Protein AF-A0A416MDI3-F1 (afdb_monomer_lite)

Radius of gyration: 22.37 Å; chains: 1; bounding box: 64×46×63 Å

pLDDT: mean 72.45, std 19.27, range [22.17, 97.12]

Foldseek 3Di:
DDDPPPPPPDPDPPPPPLDDPFLFDDPVLLVPDFDFDDPQAAEDPVVDDFQFWDAWWFFAFADQQLQCVLQDVDDPVQCVVQWDADPQRKIKGWDADPVDNQQTWIWIGNGQKIKIAGAQVLLVVLLVVVLCVVVSNQDDPLSLCVLFVDQAAPLAGPVLLQVLVVSSCVSSVHQKDWDDKGKDAFVSLLVQLVVVVVVCVVPNDDPPDDCSRWERFDPPDPDTRTDSGHDSQAIWMWTWIFHDDPNAGADEPHSLATFIWIATSVRHTRITIHGGDIPDDPDTGDNADFDGQSSLVRLVCSSCVVVVQNQKDWHYWHKHWYWADDPDNRITIIGIWIWIWIARNPGSGIGIFIAGGRPRGTPDRPPPD

Sequence (369 aa):
MHDKKVLCTFFLIAPFMIGCRSIYMSAEERNQGAIIAEDSVTLNEASEMDKMLWEEVRVKEYEMDKIASAFLDITKEQIDTLSVTDEHGYCFLEYSSDDNPNEKATVSVTGQYFRVRYPYSECYENAMNKVSDLTNGKWSFGTLYSYYDKDQLEGLSLEEARKICEDAISTAELPFSYVEAIALDCDHLNQNIIQRIKYEEEYGSNEFFSNPYGGPSYVLGETEEITDSWNKEDEAYILFYQQNYNDDFISPLSLVEYLTIVCRTDGKIVSVLASPMLEMPEKEGKVENTISAEEAYSYAKVMLQQNDMSEAIICSVTMNHVARYKSDENIREVFPCWTVEYKEKEGRVSSYLHLDAVTGMEATNVSIY

Secondary structure (DSSP, 8-state):
--------------------------TTGGGS-PPPPPTTSEEE--TT---EEEEEEEEEPPPHHHHHHHHSS--HHHHHHHEEE-TTS-EEEEEEETTEEEEEEEEEE-SS-EEEE-TTHHHHHHHHHHHHHHTTT---HHHHHHH---S--SSS-HHHHHHHHHHHHHHTT--EEEEEEEEE-HHHHHHHHHHHHHHHHHH---TTS--TTPPPEEE-SSSEEE-SS--GGG-EEEEEEEEEETTEEEE-SSGGGSEEEEEETTS-EEEEEE-PEEE--SSPPEE-----HHHHHHHHHHHHHHTT-TT-EEEEEEEEEEEEE-SSTTEEEEEEEEEEEEE-TT-SSEEEEEEETTT-SB-------

Structure (mmCIF, N/CA/C/O backbone):
data_AF-A0A416MDI3-F1
#
_entry.id   AF-A0A416MDI3-F1
#
loop_
_atom_site.group_PDB
_atom_site.id
_atom_site.type_symbol
_atom_site.label_atom_id
_atom_site.label_alt_id
_atom_site.label_comp_id
_atom_site.label_asym_id
_atom_site.label_entity_id
_atom_site.label_seq_id
_atom_site.pdbx_PDB_ins_code
_atom_site.Cartn_x
_atom_site.Cartn_y
_atom_site.Cartn_z
_atom_site.occupancy
_atom_site.B_iso_or_equiv
_atom_site.auth_seq_id
_atom_site.auth_comp_id
_atom_site.auth_asym_id
_atom_site.auth_atom_id
_atom_site.pdbx_PDB_model_num
ATOM 1 N N . MET A 1 1 ? -39.830 -13.030 20.011 1.00 29.69 1 MET A N 1
ATOM 2 C CA . MET A 1 1 ? -39.304 -13.837 18.893 1.00 29.69 1 MET A CA 1
ATOM 3 C C . MET A 1 1 ? -38.827 -12.868 17.836 1.00 29.69 1 MET A C 1
ATOM 5 O O . MET A 1 1 ? -39.644 -12.232 17.184 1.00 29.69 1 MET A O 1
ATOM 9 N N . HIS A 1 2 ? -37.519 -12.633 17.844 1.00 25.64 2 HIS A N 1
ATOM 10 C CA . HIS A 1 2 ? -36.802 -11.768 16.920 1.00 25.64 2 HIS A CA 1
ATOM 11 C C . HIS A 1 2 ? -36.531 -12.532 15.628 1.00 25.64 2 HIS A C 1
ATOM 13 O O . HIS A 1 2 ? -35.960 -13.608 15.696 1.00 25.64 2 HIS A O 1
ATOM 19 N N . ASP A 1 3 ? -36.882 -11.929 14.499 1.00 24.83 3 ASP A N 1
ATOM 20 C CA . ASP A 1 3 ? -36.263 -12.193 13.201 1.00 24.83 3 ASP A CA 1
ATOM 21 C C . ASP A 1 3 ? -35.955 -10.823 12.586 1.00 24.83 3 ASP A C 1
ATOM 23 O O . ASP A 1 3 ? -36.690 -10.302 11.746 1.00 24.83 3 ASP A O 1
ATOM 27 N N . LYS A 1 4 ? -34.890 -10.177 13.075 1.00 26.12 4 LYS A N 1
ATOM 28 C CA . LYS A 1 4 ? -34.240 -9.095 12.333 1.00 26.12 4 LYS A CA 1
ATOM 29 C C . LYS A 1 4 ? -33.195 -9.764 11.452 1.00 26.12 4 LYS A C 1
ATOM 31 O O . LYS A 1 4 ? -32.121 -10.121 11.918 1.00 26.12 4 LYS A O 1
ATOM 36 N N . LYS A 1 5 ? -33.558 -9.968 10.186 1.00 24.11 5 LYS A N 1
ATOM 37 C CA . LYS A 1 5 ? -32.612 -10.257 9.109 1.00 24.11 5 LYS A CA 1
ATOM 38 C C . LYS A 1 5 ? -31.575 -9.135 9.101 1.00 24.11 5 LYS A C 1
ATOM 40 O O . LYS A 1 5 ? -31.895 -8.017 8.706 1.00 24.11 5 LYS A O 1
ATOM 45 N N . VAL A 1 6 ? -30.377 -9.432 9.593 1.00 25.81 6 VAL A N 1
ATOM 46 C CA . VAL A 1 6 ? -29.185 -8.615 9.379 1.00 25.81 6 VAL A CA 1
ATOM 47 C C . VAL A 1 6 ? -28.916 -8.682 7.882 1.00 25.81 6 VAL A C 1
ATOM 49 O O . VAL A 1 6 ? -28.488 -9.703 7.351 1.00 25.81 6 VAL A O 1
ATOM 52 N N . LEU A 1 7 ? -29.308 -7.625 7.182 1.00 22.78 7 LEU A N 1
ATOM 53 C CA . LEU A 1 7 ? -28.929 -7.405 5.800 1.00 22.78 7 LEU A CA 1
ATOM 54 C C . LEU A 1 7 ? -27.463 -6.955 5.853 1.00 22.78 7 LEU A C 1
ATOM 56 O O . LEU A 1 7 ? -27.182 -5.770 5.995 1.00 22.78 7 LEU A O 1
ATOM 60 N N . CYS A 1 8 ? -26.531 -7.909 5.849 1.00 24.80 8 CYS A N 1
ATOM 61 C CA . CYS A 1 8 ? -25.129 -7.628 5.560 1.00 24.80 8 CYS A CA 1
ATOM 62 C C . CYS A 1 8 ? -25.083 -7.079 4.133 1.00 24.80 8 CYS A C 1
ATOM 64 O O . CYS A 1 8 ? -25.221 -7.828 3.167 1.00 24.80 8 CYS A O 1
ATOM 66 N N . THR A 1 9 ? -24.979 -5.761 3.992 1.00 25.39 9 THR A N 1
ATOM 67 C CA . THR A 1 9 ? -24.714 -5.118 2.707 1.00 25.39 9 THR A CA 1
ATOM 68 C C . THR A 1 9 ? -23.279 -5.463 2.320 1.00 25.39 9 THR A C 1
ATOM 70 O O . THR A 1 9 ? -22.329 -4.792 2.711 1.00 25.39 9 THR A O 1
ATOM 73 N N . PHE A 1 10 ? -23.127 -6.578 1.607 1.00 28.66 10 PHE A N 1
ATOM 74 C CA . PHE A 1 10 ? -21.883 -7.012 0.989 1.00 28.66 10 PHE A CA 1
ATOM 75 C C . PHE A 1 10 ? -21.510 -6.022 -0.116 1.00 28.66 10 PHE A C 1
ATOM 77 O O . PHE A 1 10 ? -22.060 -6.070 -1.217 1.00 28.66 10 PHE A O 1
ATOM 84 N N . PHE A 1 11 ? -20.569 -5.124 0.162 1.00 26.56 11 PHE A N 1
ATOM 85 C CA . PHE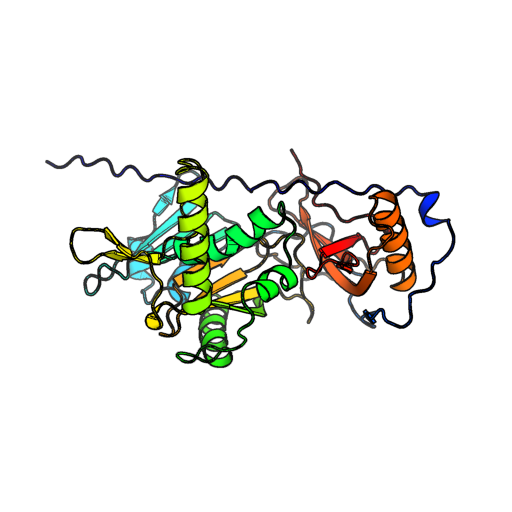 A 1 11 ? -19.844 -4.440 -0.902 1.00 26.56 11 PHE A CA 1
ATOM 86 C C . PHE A 1 11 ? -18.823 -5.419 -1.480 1.00 26.56 11 PHE A C 1
ATOM 88 O O . PHE A 1 11 ? -17.709 -5.560 -0.981 1.00 26.56 11 PHE A O 1
ATOM 95 N N . LEU A 1 12 ? -19.247 -6.119 -2.534 1.00 24.95 12 LEU A N 1
ATOM 96 C CA . LEU A 1 12 ? -18.353 -6.682 -3.539 1.00 24.95 12 LEU A CA 1
ATOM 97 C C . LEU A 1 12 ? -17.440 -5.552 -4.021 1.00 24.95 12 LEU A C 1
ATOM 99 O O . LEU A 1 12 ? -17.905 -4.607 -4.661 1.00 24.95 12 LEU A O 1
ATOM 103 N N . ILE A 1 13 ? -16.152 -5.636 -3.704 1.00 31.16 13 ILE A N 1
ATOM 104 C CA . ILE A 1 13 ? -15.150 -4.806 -4.362 1.00 31.16 13 ILE A CA 1
ATOM 105 C C . ILE A 1 13 ? -15.047 -5.352 -5.784 1.00 31.16 13 ILE A C 1
ATOM 107 O O . ILE A 1 13 ? -14.411 -6.372 -6.030 1.00 31.16 13 ILE A O 1
ATOM 111 N N . ALA A 1 14 ? -15.715 -4.689 -6.725 1.00 22.17 14 ALA A N 1
ATOM 112 C CA . ALA A 1 14 ? -15.245 -4.721 -8.095 1.00 22.17 14 ALA A CA 1
ATOM 113 C C . ALA A 1 14 ? -13.848 -4.080 -8.074 1.00 22.17 14 ALA A C 1
ATOM 115 O O . ALA A 1 14 ? -13.736 -2.949 -7.587 1.00 22.17 14 ALA A O 1
ATOM 116 N N . PRO A 1 15 ? -12.781 -4.750 -8.545 1.00 27.56 15 PRO A N 1
ATOM 117 C CA . PRO A 1 15 ? -11.538 -4.049 -8.810 1.00 27.56 15 PRO A CA 1
ATOM 118 C C . PRO A 1 15 ? -11.883 -2.934 -9.797 1.00 27.56 15 PRO A C 1
ATOM 120 O O . PRO A 1 15 ? -12.339 -3.194 -10.913 1.00 27.56 15 PRO A O 1
ATOM 123 N N . PHE A 1 16 ? -11.773 -1.682 -9.351 1.00 26.58 16 PHE A N 1
ATOM 124 C CA . PHE A 1 16 ? -11.947 -0.529 -10.219 1.00 26.58 16 PHE A CA 1
ATOM 125 C C . PHE A 1 16 ? -10.881 -0.637 -11.307 1.00 26.58 16 PHE A C 1
ATOM 127 O O . PHE A 1 16 ? -9.698 -0.399 -11.074 1.00 26.58 16 PHE A O 1
ATOM 134 N N . MET A 1 17 ? -11.309 -1.067 -12.493 1.00 24.80 17 MET A N 1
ATOM 135 C CA . MET A 1 17 ? -10.482 -1.101 -13.687 1.00 24.80 17 MET A CA 1
ATOM 136 C C . MET A 1 17 ? -10.180 0.340 -14.087 1.00 24.80 17 MET A C 1
ATOM 138 O O . MET A 1 17 ? -10.934 0.970 -14.829 1.00 24.80 17 MET A O 1
ATOM 142 N N . ILE A 1 18 ? -9.079 0.875 -13.569 1.00 29.38 18 ILE A N 1
ATOM 143 C CA . ILE A 1 18 ? -8.460 2.075 -14.114 1.00 29.38 18 ILE A CA 1
ATOM 144 C C . ILE A 1 18 ? -7.958 1.678 -15.500 1.00 29.38 18 ILE A C 1
ATOM 146 O O . ILE A 1 18 ? -7.117 0.792 -15.644 1.00 29.38 18 ILE A O 1
ATOM 150 N N . GLY A 1 19 ? -8.538 2.280 -16.536 1.00 22.75 19 GLY A N 1
ATOM 151 C CA . GLY A 1 19 ? -8.150 2.025 -17.915 1.00 22.75 19 GLY A CA 1
ATOM 152 C C . GLY A 1 19 ? -6.719 2.488 -18.169 1.00 22.75 19 GLY A C 1
ATOM 153 O O . GLY A 1 19 ? -6.502 3.630 -18.567 1.00 22.75 19 GLY A O 1
ATOM 154 N N . CYS A 1 20 ? -5.746 1.596 -17.995 1.00 31.47 20 CYS A N 1
ATOM 155 C CA . CYS A 1 20 ? -4.431 1.748 -18.598 1.00 31.47 20 CYS A CA 1
ATOM 156 C C . CYS A 1 20 ? -4.628 1.695 -20.119 1.00 31.47 20 CYS A C 1
ATOM 158 O O . CYS A 1 20 ? -4.987 0.655 -20.675 1.00 31.47 20 CYS A O 1
ATOM 160 N N . ARG A 1 21 ? -4.425 2.815 -20.822 1.00 33.12 21 ARG A N 1
ATOM 161 C CA . ARG A 1 21 ? -4.140 2.733 -22.258 1.00 33.12 21 ARG A CA 1
ATOM 162 C C . ARG A 1 21 ? -2.822 1.979 -22.378 1.00 33.12 21 ARG A C 1
ATOM 164 O O . ARG A 1 21 ? -1.797 2.545 -22.038 1.00 33.12 21 ARG A O 1
ATOM 171 N N . SER A 1 22 ? -2.861 0.730 -22.835 1.00 38.06 22 SER A N 1
ATOM 172 C CA . SER A 1 22 ? -1.646 -0.007 -23.177 1.00 38.06 22 SER A CA 1
ATOM 173 C C . SER A 1 22 ? -0.910 0.740 -24.291 1.00 38.06 22 SER A C 1
ATOM 175 O O . SER A 1 22 ? -1.460 0.937 -25.382 1.00 38.06 22 SER A O 1
ATOM 177 N N . ILE A 1 23 ? 0.315 1.154 -24.020 1.00 49.53 23 ILE A N 1
ATOM 178 C CA . ILE A 1 23 ? 1.231 1.815 -24.930 1.00 49.53 23 ILE A CA 1
ATOM 179 C C . ILE A 1 23 ? 2.060 0.734 -25.624 1.00 49.53 23 ILE A C 1
ATOM 181 O O . ILE A 1 23 ? 3.038 0.200 -25.105 1.00 49.53 23 ILE A O 1
ATOM 185 N N . TYR A 1 24 ? 1.644 0.376 -26.837 1.00 44.31 24 TYR A N 1
ATOM 186 C CA . TYR A 1 24 ? 2.354 -0.615 -27.636 1.00 44.31 24 TYR A CA 1
ATOM 187 C C . TYR A 1 24 ? 3.514 0.025 -28.408 1.00 44.31 24 TYR A C 1
ATOM 189 O O . TYR A 1 24 ? 3.297 0.947 -29.190 1.00 44.31 24 TYR A O 1
ATOM 197 N N . MET A 1 25 ? 4.719 -0.530 -28.253 1.00 51.72 25 MET A N 1
ATOM 198 C CA . MET A 1 25 ? 5.905 -0.178 -29.039 1.00 51.72 25 MET A CA 1
ATOM 199 C C . MET A 1 25 ? 6.358 -1.377 -29.885 1.00 51.72 25 MET A C 1
ATOM 201 O O . MET A 1 25 ? 6.477 -2.503 -29.394 1.00 51.72 25 MET A O 1
ATOM 205 N N . SER A 1 26 ? 6.622 -1.144 -31.169 1.00 55.94 26 SER A N 1
ATOM 206 C CA . SER A 1 26 ? 7.049 -2.162 -32.133 1.00 55.94 26 SER A CA 1
ATOM 207 C C . SER A 1 26 ? 8.568 -2.401 -32.125 1.00 55.94 26 SER A C 1
ATOM 209 O O . SER A 1 26 ? 9.367 -1.612 -31.619 1.00 55.94 26 SER A O 1
ATOM 211 N N . ALA A 1 27 ? 9.004 -3.506 -32.740 1.00 58.94 27 ALA A N 1
ATOM 212 C CA . ALA A 1 27 ? 10.425 -3.843 -32.848 1.00 58.94 27 ALA A CA 1
ATOM 213 C C . ALA A 1 27 ? 11.237 -2.875 -33.732 1.00 58.94 27 ALA A C 1
ATOM 215 O O . ALA A 1 27 ? 12.435 -2.726 -33.509 1.00 58.94 27 ALA A O 1
ATOM 216 N N . GLU A 1 28 ? 10.613 -2.224 -34.718 1.00 55.69 28 GLU A N 1
ATOM 217 C CA . GLU A 1 28 ? 11.277 -1.215 -35.559 1.00 55.69 28 GLU A CA 1
ATOM 218 C C . GLU A 1 28 ? 11.524 0.092 -34.793 1.00 55.69 28 GLU A C 1
ATOM 220 O O . GLU A 1 28 ? 12.541 0.748 -35.006 1.00 55.69 28 GLU A O 1
ATOM 225 N N . GLU A 1 29 ? 10.646 0.438 -33.853 1.00 55.84 29 GLU A N 1
ATOM 226 C CA . GLU A 1 29 ? 10.739 1.669 -33.058 1.00 55.84 29 GLU A CA 1
ATOM 227 C C . GLU A 1 29 ? 11.854 1.604 -32.011 1.00 55.84 29 GLU A C 1
ATOM 229 O O . GLU A 1 29 ? 12.587 2.575 -31.836 1.00 55.84 29 GLU A O 1
ATOM 234 N N . ARG A 1 30 ? 12.097 0.424 -31.427 1.00 55.59 30 ARG A N 1
ATOM 235 C CA . ARG A 1 30 ? 13.266 0.180 -30.557 1.00 55.59 30 ARG A CA 1
ATOM 236 C C . ARG A 1 30 ? 14.611 0.398 -31.253 1.00 55.59 30 ARG A C 1
ATOM 238 O O . ARG A 1 30 ? 15.614 0.633 -30.588 1.00 55.59 30 ARG A O 1
ATOM 245 N N . ASN A 1 31 ? 14.640 0.332 -32.584 1.00 57.34 31 ASN A N 1
ATOM 246 C CA . ASN A 1 31 ? 15.854 0.473 -33.386 1.00 57.34 31 ASN A CA 1
ATOM 247 C C . ASN A 1 31 ? 16.104 1.912 -33.878 1.00 57.34 31 ASN A C 1
ATOM 249 O O . ASN A 1 31 ? 17.022 2.120 -34.672 1.00 57.34 31 ASN A O 1
ATOM 253 N N . GLN A 1 32 ? 15.334 2.914 -33.424 1.00 55.16 32 GLN A N 1
ATOM 254 C CA . GLN A 1 32 ? 15.464 4.311 -33.881 1.00 55.16 32 GLN A CA 1
ATOM 255 C C . GLN A 1 32 ? 16.729 5.049 -33.380 1.00 55.16 32 GLN A C 1
ATOM 257 O O . GLN A 1 32 ? 16.930 6.217 -33.709 1.00 55.16 32 GLN A O 1
ATOM 262 N N . GLY A 1 33 ? 17.639 4.351 -32.694 1.00 50.34 33 GLY A N 1
ATOM 263 C CA . GLY A 1 33 ? 18.886 4.899 -32.157 1.00 50.34 33 GLY A CA 1
ATOM 264 C C . GLY A 1 33 ? 18.715 5.426 -30.731 1.00 50.34 33 GLY A C 1
ATOM 265 O O . GLY A 1 33 ? 17.636 5.868 -30.351 1.00 50.34 33 GLY A O 1
ATOM 266 N N . ALA A 1 34 ? 19.779 5.342 -29.928 1.00 61.28 34 ALA A N 1
ATOM 267 C CA . ALA A 1 34 ? 19.738 5.726 -28.519 1.00 61.28 34 ALA A CA 1
ATOM 268 C C . ALA A 1 34 ? 19.484 7.234 -28.358 1.00 61.28 34 ALA A C 1
ATOM 270 O O . ALA A 1 34 ? 20.206 8.059 -28.929 1.00 61.28 34 ALA A O 1
ATOM 271 N N . ILE A 1 35 ? 18.476 7.585 -27.560 1.00 69.62 35 ILE A N 1
ATOM 272 C CA . ILE A 1 35 ? 18.242 8.954 -27.110 1.00 69.62 35 ILE A CA 1
ATOM 273 C C . ILE A 1 35 ? 19.092 9.143 -25.857 1.00 69.62 35 ILE A C 1
ATOM 275 O O . ILE A 1 35 ? 18.937 8.429 -24.870 1.00 69.62 35 ILE A O 1
ATOM 279 N N . ILE A 1 36 ? 20.015 10.100 -25.903 1.00 72.81 36 ILE A N 1
ATOM 280 C CA . ILE A 1 36 ? 20.879 10.399 -24.761 1.00 72.81 36 ILE A CA 1
ATOM 281 C C . ILE A 1 36 ? 20.016 11.009 -23.653 1.00 72.81 36 ILE A C 1
ATOM 283 O O . ILE A 1 36 ? 19.272 11.958 -23.912 1.00 72.81 36 ILE A O 1
ATOM 287 N N . ALA A 1 37 ? 20.120 10.461 -22.442 1.00 67.00 37 ALA A N 1
ATOM 288 C CA . ALA A 1 37 ? 19.438 11.001 -21.276 1.00 67.00 37 ALA A CA 1
ATOM 289 C C . ALA A 1 37 ? 19.865 12.452 -21.015 1.00 67.00 37 ALA A C 1
ATOM 291 O O . ALA A 1 37 ? 21.038 12.804 -21.136 1.00 67.00 37 ALA A O 1
ATOM 292 N N . GLU A 1 38 ? 18.899 13.303 -20.674 1.00 77.44 38 GLU A N 1
ATOM 293 C CA . GLU A 1 38 ? 19.181 14.679 -20.268 1.00 77.44 38 GLU A CA 1
ATOM 294 C C . GLU A 1 38 ? 19.952 14.681 -18.936 1.00 77.44 38 GLU A C 1
ATOM 296 O O . GLU A 1 38 ? 19.620 13.913 -18.038 1.00 77.44 38 GLU A O 1
ATOM 301 N N . ASP A 1 39 ? 20.921 15.590 -18.761 1.00 67.62 39 ASP A N 1
ATOM 302 C CA . ASP A 1 39 ? 21.773 15.677 -17.552 1.00 67.62 39 ASP A CA 1
ATOM 303 C C . ASP A 1 39 ? 20.988 15.835 -16.229 1.00 67.62 39 ASP A C 1
ATOM 305 O O . ASP A 1 39 ? 21.538 15.661 -15.144 1.00 67.62 39 ASP A O 1
ATOM 309 N N . SER A 1 40 ? 19.710 16.217 -16.311 1.00 73.31 40 SER A N 1
ATOM 310 C CA . SER A 1 40 ? 18.810 16.388 -15.164 1.00 73.31 40 SER A CA 1
ATOM 311 C C . SER A 1 40 ? 18.092 15.107 -14.723 1.00 73.31 40 SER A C 1
ATOM 313 O O . SER A 1 40 ? 17.390 15.128 -13.713 1.00 73.31 40 SER A O 1
ATOM 315 N N . VAL A 1 41 ? 18.254 14.011 -15.467 1.00 70.88 41 VAL A N 1
ATOM 316 C CA . VAL A 1 41 ? 17.589 12.730 -15.219 1.00 70.88 41 VAL A CA 1
ATOM 317 C C . VAL A 1 41 ? 18.457 11.872 -14.314 1.00 70.88 41 VAL A C 1
ATOM 319 O O . VAL A 1 41 ? 19.631 11.634 -14.597 1.00 70.88 41 VAL A O 1
ATOM 322 N N . THR A 1 42 ? 17.860 11.337 -13.254 1.00 79.81 42 THR A N 1
ATOM 323 C CA . THR A 1 42 ? 18.536 10.354 -12.408 1.00 79.81 42 THR A CA 1
ATOM 324 C C . THR A 1 42 ? 18.409 8.965 -13.034 1.00 79.81 42 THR A C 1
ATOM 326 O O . THR A 1 42 ? 17.311 8.406 -13.091 1.00 79.81 42 THR A O 1
ATOM 329 N N . LEU A 1 43 ? 19.529 8.403 -13.494 1.00 76.19 43 LEU A N 1
ATOM 330 C CA . LEU A 1 43 ? 19.622 7.010 -13.938 1.00 76.19 43 LEU A CA 1
ATOM 331 C C . LEU A 1 43 ? 20.149 6.158 -12.783 1.00 76.19 43 LEU A C 1
ATOM 333 O O . LEU A 1 43 ? 21.342 6.173 -12.478 1.00 76.19 43 LEU A O 1
ATOM 337 N N . ASN A 1 44 ? 19.247 5.436 -12.126 1.00 72.06 44 ASN A N 1
ATOM 338 C CA . ASN A 1 44 ? 19.590 4.532 -11.038 1.00 72.06 44 ASN A CA 1
ATOM 339 C C . ASN A 1 44 ? 19.728 3.120 -11.595 1.00 72.06 44 ASN A C 1
ATOM 341 O O . ASN A 1 44 ? 18.827 2.285 -11.482 1.00 72.06 44 ASN A O 1
ATOM 345 N N . GLU A 1 45 ? 20.887 2.855 -12.194 1.00 62.56 45 GLU A N 1
ATOM 346 C CA . GLU A 1 45 ? 21.336 1.484 -12.394 1.00 62.56 45 GLU A CA 1
ATOM 347 C C . GLU A 1 45 ? 21.724 0.937 -11.025 1.00 62.56 45 GLU A C 1
ATOM 349 O O . GLU A 1 45 ? 22.819 1.188 -10.521 1.00 62.56 45 GLU A O 1
ATOM 354 N N . ALA A 1 46 ? 20.798 0.240 -10.370 1.00 56.06 46 ALA A N 1
ATOM 355 C CA . ALA A 1 46 ? 21.140 -0.479 -9.161 1.00 56.06 46 ALA A CA 1
ATOM 356 C C . ALA A 1 46 ? 22.166 -1.547 -9.553 1.00 56.06 46 ALA A C 1
ATOM 358 O O . ALA A 1 46 ? 21.847 -2.521 -10.234 1.00 56.06 46 ALA A O 1
ATOM 359 N N . SER A 1 47 ? 23.425 -1.310 -9.182 1.00 47.50 47 SER A N 1
ATOM 360 C CA . SER A 1 47 ? 24.589 -2.034 -9.696 1.00 47.50 47 SER A CA 1
ATOM 361 C C . SER A 1 47 ? 24.565 -3.538 -9.409 1.00 47.50 47 SER A C 1
ATOM 363 O O . SER A 1 47 ? 25.373 -4.263 -9.984 1.00 47.50 47 SER A O 1
ATOM 365 N N . GLU A 1 48 ? 23.649 -3.997 -8.550 1.00 44.66 48 GLU A N 1
ATOM 366 C CA . GLU A 1 48 ? 23.458 -5.392 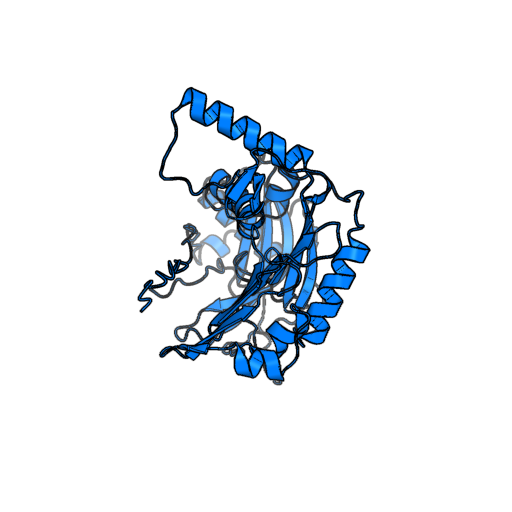-8.144 1.00 44.66 48 GLU A CA 1
ATOM 367 C C . GLU A 1 48 ? 21.988 -5.738 -7.831 1.00 44.66 48 GLU A C 1
ATOM 369 O O . GLU A 1 48 ? 21.731 -6.612 -7.013 1.00 44.66 48 GLU A O 1
ATOM 374 N N . MET A 1 49 ? 20.997 -5.081 -8.446 1.00 54.62 49 MET A N 1
ATOM 375 C CA . MET A 1 49 ? 19.643 -5.647 -8.385 1.00 54.62 49 MET A CA 1
ATOM 376 C C . MET A 1 49 ? 19.579 -6.897 -9.259 1.00 54.62 49 MET A C 1
ATOM 378 O O . MET A 1 49 ? 19.970 -6.872 -10.432 1.00 54.62 49 MET A O 1
ATOM 382 N N . ASP A 1 50 ? 19.121 -7.995 -8.660 1.00 59.09 50 ASP A N 1
ATOM 383 C CA . ASP A 1 50 ? 19.018 -9.301 -9.292 1.00 59.09 50 ASP A CA 1
ATOM 384 C C . ASP A 1 50 ? 18.246 -9.174 -10.614 1.00 59.09 50 ASP A C 1
ATOM 386 O O . ASP A 1 50 ? 17.078 -8.811 -10.646 1.00 59.09 50 ASP A O 1
ATOM 390 N N . LYS A 1 51 ? 18.886 -9.478 -11.752 1.00 72.19 51 LYS A N 1
ATOM 391 C CA . LYS A 1 51 ? 18.232 -9.543 -13.079 1.00 72.19 51 LYS A CA 1
ATOM 392 C C . LYS A 1 51 ? 17.341 -10.785 -13.198 1.00 72.19 51 LYS A C 1
ATOM 394 O O . LYS A 1 51 ? 17.318 -11.455 -14.231 1.00 72.19 51 LYS A O 1
ATOM 399 N N . MET A 1 52 ? 16.725 -11.176 -12.095 1.00 80.06 52 MET A N 1
ATOM 400 C CA . MET A 1 52 ? 16.122 -12.475 -11.910 1.00 80.06 52 MET A CA 1
ATOM 401 C C . MET A 1 52 ? 14.665 -12.446 -12.340 1.00 80.06 52 MET A C 1
ATOM 403 O O . MET A 1 52 ? 13.867 -11.620 -11.910 1.00 80.06 52 MET A O 1
ATOM 407 N N . LEU A 1 53 ? 14.323 -13.404 -13.190 1.00 81.94 53 LEU A N 1
ATOM 408 C CA . LEU A 1 53 ? 12.968 -13.706 -13.602 1.00 81.94 53 LEU A CA 1
ATOM 409 C C . LEU A 1 53 ? 12.473 -14.947 -12.852 1.00 81.94 53 LEU A C 1
ATOM 411 O O . LEU A 1 53 ? 13.076 -16.023 -12.936 1.00 81.94 53 LEU A O 1
ATOM 415 N N . TRP A 1 54 ? 11.331 -14.810 -12.186 1.00 82.50 54 TRP A N 1
ATOM 416 C CA . TRP A 1 54 ? 10.554 -15.904 -11.621 1.00 82.50 54 TRP A CA 1
ATOM 417 C C . TRP A 1 54 ? 9.233 -16.027 -12.359 1.00 82.50 54 TRP A C 1
ATOM 419 O O . TRP A 1 54 ? 8.278 -15.294 -12.114 1.00 82.50 54 TRP A O 1
ATOM 429 N N . GLU A 1 55 ? 9.168 -17.008 -13.250 1.00 76.56 55 GLU A N 1
ATOM 430 C CA . GLU A 1 55 ? 7.970 -17.246 -14.048 1.00 76.56 55 GLU A CA 1
ATOM 431 C C . GLU A 1 55 ? 6.772 -17.701 -13.198 1.00 76.56 55 GLU A C 1
ATOM 433 O O . GLU A 1 55 ? 5.634 -17.437 -13.580 1.00 76.56 55 GLU A O 1
ATOM 438 N N . GLU A 1 56 ? 6.998 -18.376 -12.068 1.00 84.62 56 GLU A N 1
ATOM 439 C CA . GLU A 1 56 ? 5.933 -18.908 -11.212 1.00 84.62 56 GLU A CA 1
ATOM 440 C C . GLU A 1 56 ? 6.249 -18.686 -9.728 1.00 84.62 56 GLU A C 1
ATOM 442 O O . GLU A 1 56 ? 7.041 -19.408 -9.121 1.00 84.62 56 GLU A O 1
ATOM 447 N N . VAL A 1 57 ? 5.588 -17.693 -9.143 1.00 85.31 57 VAL A N 1
ATOM 448 C CA . VAL A 1 57 ? 5.589 -17.375 -7.713 1.00 85.31 57 VAL A CA 1
ATOM 449 C C . VAL A 1 57 ? 4.172 -17.562 -7.193 1.00 85.31 57 VAL A C 1
ATOM 451 O O . VAL A 1 57 ? 3.219 -17.076 -7.801 1.00 85.31 57 VAL A O 1
ATOM 454 N N . ARG A 1 58 ? 4.003 -18.294 -6.092 1.00 86.81 58 ARG A N 1
ATOM 455 C CA . ARG A 1 58 ? 2.671 -18.525 -5.517 1.00 86.81 58 ARG A CA 1
ATOM 456 C C . ARG A 1 58 ? 2.253 -17.342 -4.664 1.00 86.81 58 ARG A C 1
ATOM 458 O O . ARG A 1 58 ? 3.085 -16.712 -4.022 1.00 86.81 58 ARG A O 1
ATOM 465 N N . VAL A 1 59 ? 0.960 -17.067 -4.623 1.00 84.88 59 VAL A N 1
ATOM 466 C CA . VAL A 1 59 ? 0.395 -16.184 -3.610 1.00 84.88 59 VAL A CA 1
ATOM 467 C C . VAL A 1 59 ? 0.218 -16.974 -2.316 1.00 84.88 59 VAL A C 1
ATOM 469 O O . VAL A 1 59 ? -0.314 -18.084 -2.321 1.00 84.88 59 VAL A O 1
ATOM 472 N N . LYS A 1 60 ? 0.678 -16.398 -1.210 1.00 86.88 60 LYS A N 1
ATOM 473 C CA . LYS A 1 60 ? 0.520 -16.916 0.141 1.00 86.88 60 LYS A CA 1
ATOM 474 C C . LYS A 1 60 ? -0.792 -16.407 0.730 1.00 86.88 60 LYS A C 1
ATOM 476 O O . LYS A 1 60 ? -1.064 -15.208 0.726 1.00 86.88 60 LYS A O 1
ATOM 481 N N . GLU A 1 61 ? -1.586 -17.328 1.259 1.00 88.38 61 GLU A N 1
ATOM 482 C CA . GLU A 1 61 ? -2.832 -16.995 1.944 1.00 88.38 61 GLU A CA 1
ATOM 483 C C . GLU A 1 61 ? -2.569 -16.384 3.324 1.00 88.38 61 GLU A C 1
ATOM 485 O O . GLU A 1 61 ? -1.606 -16.729 4.017 1.00 88.38 61 GLU A O 1
ATOM 490 N N . TYR A 1 62 ? -3.452 -15.476 3.727 1.00 90.69 62 TYR A N 1
ATOM 491 C CA . TYR A 1 62 ? -3.435 -14.878 5.052 1.00 90.69 62 TYR A CA 1
ATOM 492 C C . TYR A 1 62 ? -4.139 -15.759 6.083 1.00 90.69 62 TYR A C 1
ATOM 494 O O . TYR A 1 62 ? -5.155 -16.395 5.811 1.00 90.69 62 TYR A O 1
ATOM 502 N N . GLU A 1 63 ? -3.624 -15.744 7.309 1.00 90.88 63 GLU A N 1
ATOM 503 C CA . GLU A 1 63 ? -4.177 -16.504 8.427 1.00 90.88 63 GLU A CA 1
ATOM 504 C C . GLU A 1 63 ? -4.954 -15.565 9.358 1.00 90.88 63 GLU A C 1
ATOM 506 O O . GLU A 1 63 ? -4.366 -14.659 9.952 1.00 90.88 63 GLU A O 1
ATOM 511 N N . MET A 1 64 ? -6.264 -15.797 9.524 1.00 92.62 64 MET A N 1
ATOM 512 C CA . MET A 1 64 ? -7.136 -14.975 10.385 1.00 92.62 64 MET A CA 1
ATOM 513 C C . MET A 1 64 ? -6.549 -14.768 11.785 1.00 92.62 64 MET A C 1
ATOM 515 O O . MET A 1 64 ? -6.575 -13.655 12.296 1.00 92.62 64 MET A O 1
ATOM 519 N N . ASP A 1 65 ? -5.958 -15.804 12.377 1.00 92.06 65 ASP A N 1
ATOM 520 C CA . ASP A 1 65 ? -5.387 -15.735 13.723 1.00 92.06 65 ASP A CA 1
ATOM 521 C C . ASP A 1 65 ? -4.236 -14.745 13.840 1.00 92.06 65 ASP A C 1
ATOM 523 O O . ASP A 1 65 ? -4.176 -13.983 14.806 1.00 92.06 65 ASP A O 1
ATOM 527 N N . LYS A 1 66 ? -3.331 -14.752 12.857 1.00 92.56 66 LYS A N 1
ATOM 528 C CA . LYS A 1 66 ? -2.169 -13.861 12.830 1.00 92.56 66 LYS A CA 1
ATOM 529 C C . LYS A 1 66 ? -2.611 -12.423 12.616 1.00 92.56 66 LYS A C 1
ATOM 531 O O . LYS A 1 66 ? -2.153 -11.535 13.325 1.00 92.56 66 LYS A O 1
ATOM 536 N N . ILE A 1 67 ? -3.544 -12.208 11.687 1.00 94.12 67 ILE A N 1
ATOM 537 C CA . ILE A 1 67 ? -4.070 -10.874 11.387 1.00 94.12 67 ILE A CA 1
ATOM 538 C C . ILE A 1 67 ? -4.847 -10.320 12.585 1.00 94.12 67 ILE A C 1
ATOM 540 O O . ILE A 1 67 ? -4.544 -9.234 13.075 1.00 94.12 67 ILE A O 1
ATOM 544 N N . ALA A 1 68 ? -5.828 -11.064 13.093 1.00 91.69 68 ALA A N 1
ATOM 545 C CA . ALA A 1 68 ? -6.679 -10.599 14.176 1.00 91.69 68 ALA A CA 1
ATOM 546 C C . ALA A 1 68 ? -5.881 -10.350 15.464 1.00 91.69 68 ALA A C 1
ATOM 548 O O . ALA A 1 68 ? -6.054 -9.298 16.064 1.00 91.69 68 ALA A O 1
ATOM 549 N N . SER A 1 69 ? -4.962 -11.245 15.850 1.00 90.88 69 SER A N 1
ATOM 550 C CA . SER A 1 69 ? -4.164 -11.068 17.079 1.00 90.88 69 SER A CA 1
ATOM 551 C C . SER A 1 69 ? -3.163 -9.910 16.997 1.00 90.88 69 SER A C 1
ATOM 553 O O . SER A 1 69 ? -2.729 -9.409 18.028 1.00 90.88 69 SER A O 1
ATOM 555 N N . ALA A 1 70 ? -2.750 -9.512 15.790 1.00 92.62 70 ALA A N 1
ATOM 556 C CA . ALA A 1 70 ? -1.796 -8.422 15.601 1.00 92.62 70 ALA A CA 1
ATOM 557 C C . ALA A 1 70 ? -2.458 -7.040 15.580 1.00 92.62 70 ALA A C 1
ATOM 559 O O . ALA A 1 70 ? -1.870 -6.069 16.049 1.00 92.62 70 ALA A O 1
ATOM 560 N N . PHE A 1 71 ? -3.665 -6.945 15.018 1.00 90.50 71 PHE A N 1
ATOM 561 C CA . PHE A 1 71 ? -4.359 -5.667 14.818 1.00 90.50 71 PHE A CA 1
ATOM 562 C C . PHE A 1 71 ? -5.505 -5.422 15.803 1.00 90.50 71 PHE A C 1
ATOM 564 O O . PHE A 1 71 ? -6.009 -4.299 15.884 1.00 90.50 71 PHE A O 1
ATOM 571 N N . LEU A 1 72 ? -5.920 -6.451 16.545 1.00 87.81 72 LEU A N 1
ATOM 572 C CA . LEU A 1 72 ? -6.917 -6.371 17.605 1.00 87.81 72 LEU A CA 1
ATOM 573 C C . LEU A 1 72 ? -6.312 -6.880 18.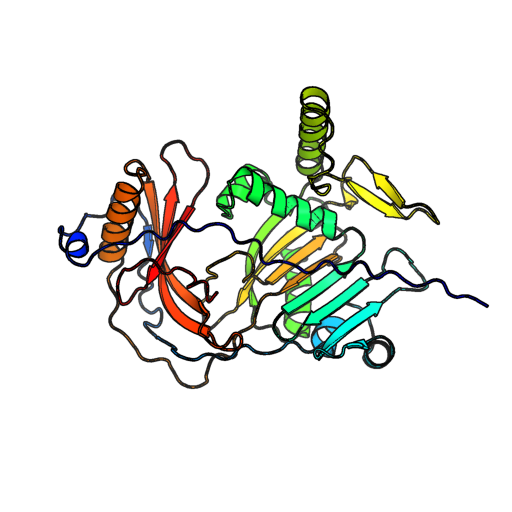917 1.00 87.81 72 LEU A C 1
ATOM 575 O O . LEU A 1 72 ? -5.609 -7.887 18.939 1.00 87.81 72 LEU A O 1
ATOM 579 N N . ASP A 1 73 ? -6.650 -6.226 20.026 1.00 84.94 73 ASP A N 1
ATOM 580 C CA . ASP A 1 73 ? -6.285 -6.686 21.372 1.00 84.94 73 ASP A CA 1
ATOM 581 C C . ASP A 1 73 ? -7.248 -7.791 21.842 1.00 84.94 73 ASP A C 1
ATOM 583 O O . ASP A 1 73 ? -8.124 -7.575 22.682 1.00 84.94 73 ASP A O 1
ATOM 587 N N . ILE A 1 74 ? -7.157 -8.967 21.209 1.00 86.88 74 ILE A N 1
ATOM 588 C CA . ILE A 1 74 ? -8.028 -10.117 21.479 1.00 86.88 74 ILE A CA 1
ATOM 589 C C . ILE A 1 74 ? -7.245 -11.423 21.591 1.00 86.88 74 ILE A C 1
ATOM 591 O O . ILE A 1 74 ? -6.177 -11.610 21.015 1.00 86.88 74 ILE A O 1
ATOM 595 N N . THR A 1 75 ? -7.808 -12.370 22.336 1.00 88.88 75 THR A N 1
ATOM 596 C CA . THR A 1 75 ? -7.221 -13.698 22.529 1.00 88.88 75 THR A CA 1
ATOM 597 C C . THR A 1 75 ? -7.591 -14.662 21.404 1.00 88.88 75 THR A C 1
ATOM 599 O O . THR A 1 75 ? -8.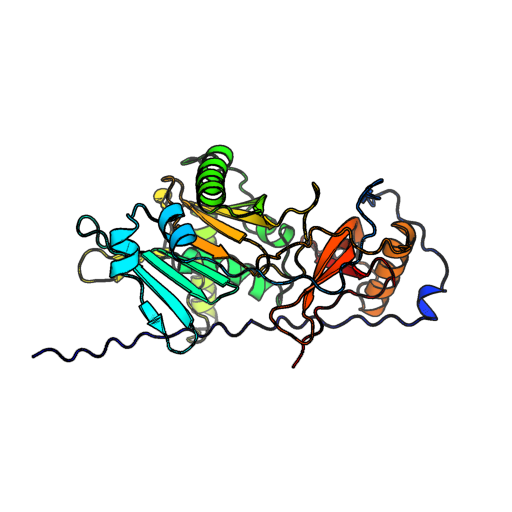635 -14.545 20.760 1.00 88.88 75 THR A O 1
ATOM 602 N N . LYS A 1 76 ? -6.780 -15.712 21.240 1.00 89.44 76 LYS A N 1
ATOM 603 C CA . LYS A 1 76 ? -7.065 -16.820 20.320 1.00 89.44 76 LYS A CA 1
ATOM 604 C C . LYS A 1 76 ? -8.425 -17.486 20.577 1.00 89.44 76 LYS A C 1
ATOM 606 O O . LYS A 1 76 ? -9.138 -17.786 19.629 1.00 89.44 76 LYS A O 1
ATOM 611 N N . GLU A 1 77 ? -8.822 -17.649 21.840 1.00 90.19 77 GLU A N 1
ATOM 612 C CA . GLU A 1 77 ? -10.134 -18.208 22.202 1.00 90.19 77 GLU A CA 1
ATOM 613 C C . GLU A 1 77 ? -11.293 -17.312 21.731 1.00 90.19 77 GLU A C 1
ATOM 615 O O . GLU A 1 77 ? -12.311 -17.809 21.243 1.00 90.19 77 GLU A O 1
ATOM 620 N N . GLN A 1 78 ? -11.126 -15.987 21.814 1.00 89.62 78 GLN A N 1
ATOM 621 C CA . GLN A 1 78 ? -12.094 -15.039 21.257 1.00 89.62 78 GLN A CA 1
ATOM 622 C C . GLN A 1 78 ? -12.137 -15.128 19.729 1.00 89.62 78 GLN A C 1
ATOM 624 O O . GLN A 1 78 ? -13.228 -15.151 19.167 1.00 89.62 78 GLN A O 1
ATOM 629 N N . ILE A 1 79 ? -10.988 -15.246 19.057 1.00 90.25 79 ILE A N 1
ATOM 630 C CA . ILE A 1 79 ? -10.930 -15.404 17.595 1.00 90.25 79 ILE A CA 1
ATOM 631 C C . ILE A 1 79 ? -11.653 -16.677 17.151 1.00 90.25 79 ILE A C 1
ATOM 633 O O . ILE A 1 79 ? -12.514 -16.615 16.276 1.00 90.25 79 ILE A O 1
ATOM 637 N N . ASP A 1 80 ? -11.373 -17.813 17.790 1.00 89.56 80 ASP A N 1
ATOM 638 C CA . ASP A 1 80 ? -12.014 -19.099 17.483 1.00 89.56 80 ASP A CA 1
ATOM 639 C C . ASP A 1 80 ? -13.536 -19.064 17.682 1.00 89.56 80 ASP A C 1
ATOM 641 O O . ASP A 1 80 ? -14.276 -19.782 17.014 1.00 89.56 80 ASP A O 1
ATOM 645 N N . THR A 1 81 ? -14.011 -18.223 18.603 1.00 90.00 81 THR A N 1
ATOM 646 C CA . THR A 1 81 ? -15.439 -18.078 18.904 1.00 90.00 81 THR A CA 1
ATOM 647 C C . THR A 1 81 ? -16.146 -17.105 17.958 1.00 90.00 81 THR A C 1
ATOM 649 O O . THR A 1 81 ? -17.309 -17.318 17.618 1.00 90.00 81 THR A O 1
ATOM 652 N N . LEU A 1 82 ? -15.474 -16.017 17.573 1.00 87.88 82 LEU A N 1
ATOM 653 C CA . LEU A 1 82 ? -16.054 -14.913 16.800 1.00 87.88 82 LEU A CA 1
ATOM 654 C C . LEU A 1 82 ? -15.878 -15.075 15.288 1.00 87.88 82 LEU A C 1
ATOM 656 O O . LEU A 1 82 ? -16.628 -14.467 14.523 1.00 87.88 82 LEU A O 1
ATOM 660 N N . SER A 1 83 ? -14.884 -15.848 14.852 1.00 89.38 83 SER A N 1
ATOM 661 C CA . SER A 1 83 ? -14.619 -16.052 13.432 1.00 89.38 83 SER A CA 1
ATOM 662 C C . SER A 1 83 ? -15.651 -16.981 12.787 1.00 89.38 83 SER A C 1
ATOM 664 O O . SER A 1 83 ? -16.071 -17.995 13.344 1.00 89.38 83 SER A O 1
ATOM 666 N N . VAL A 1 84 ? -16.071 -16.618 11.578 1.00 89.50 84 VAL A N 1
ATOM 667 C CA . VAL A 1 84 ? -17.012 -17.371 10.751 1.00 89.50 84 VAL A CA 1
ATOM 668 C C . VAL A 1 84 ? -16.410 -17.519 9.364 1.00 89.50 84 VAL A C 1
ATOM 670 O O . VAL A 1 84 ? -16.006 -16.532 8.754 1.00 89.50 84 VAL A O 1
ATOM 673 N N . THR A 1 85 ? -16.377 -18.748 8.858 1.00 89.62 85 THR A N 1
ATOM 674 C CA . THR A 1 85 ? -15.956 -19.045 7.486 1.00 89.62 85 THR A CA 1
ATOM 675 C C . THR A 1 85 ? -17.181 -19.323 6.626 1.00 89.62 85 THR A C 1
ATOM 677 O O . THR A 1 85 ? -18.038 -20.123 7.012 1.00 89.62 85 THR A O 1
ATOM 680 N N . ASP A 1 86 ? -17.283 -18.656 5.478 1.00 85.75 86 ASP A N 1
ATOM 681 C CA . ASP A 1 86 ? -18.370 -18.881 4.527 1.00 85.75 86 ASP A CA 1
ATOM 682 C C . ASP A 1 86 ? -18.116 -20.087 3.597 1.00 85.75 86 ASP A C 1
ATOM 684 O O . ASP A 1 86 ? -17.119 -20.804 3.703 1.00 85.75 86 ASP A O 1
ATOM 688 N N . GLU A 1 87 ? -19.049 -20.337 2.676 1.00 84.88 87 GLU A N 1
ATOM 689 C CA . GLU A 1 87 ? -18.966 -21.443 1.712 1.00 84.88 87 GLU A CA 1
ATOM 690 C C . GLU A 1 87 ? -17.846 -21.291 0.669 1.00 84.88 87 GLU A C 1
ATOM 692 O O . GLU A 1 87 ? -17.482 -22.271 0.016 1.00 84.88 87 GLU A O 1
ATOM 697 N N . HIS A 1 88 ? -17.286 -20.088 0.533 1.00 80.69 88 HIS A N 1
ATOM 698 C CA . HIS A 1 88 ? -16.173 -19.768 -0.355 1.00 80.69 88 HIS A CA 1
ATOM 699 C C . HIS A 1 88 ? -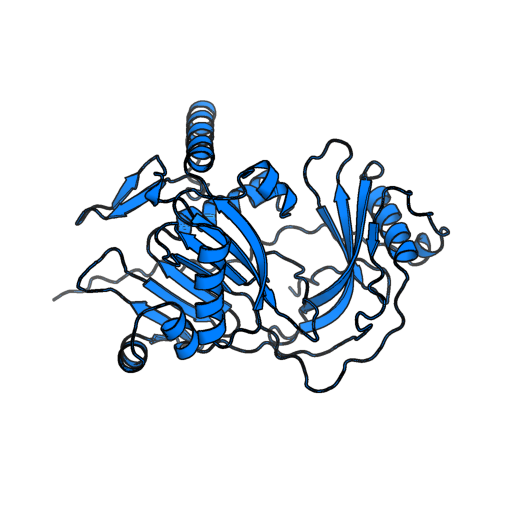14.816 -19.815 0.364 1.00 80.69 88 HIS A C 1
ATOM 701 O O . HIS A 1 88 ? -13.786 -19.603 -0.271 1.00 80.69 88 HIS A O 1
ATOM 707 N N . GLY A 1 89 ? -14.798 -20.134 1.664 1.00 80.31 89 GLY A N 1
ATOM 708 C CA . GLY A 1 89 ? -13.579 -20.173 2.469 1.00 80.31 89 GLY A CA 1
ATOM 709 C C . GLY A 1 89 ? -13.143 -18.802 2.987 1.00 80.31 89 GLY A C 1
ATOM 710 O O . GLY A 1 89 ? -12.045 -18.683 3.526 1.00 80.31 89 GLY A O 1
ATOM 711 N N . TYR A 1 90 ? -13.977 -17.769 2.853 1.00 85.44 90 TYR A N 1
ATOM 712 C CA . TYR A 1 90 ? -13.678 -16.442 3.374 1.00 85.44 90 TYR A CA 1
ATOM 713 C C . TYR A 1 90 ? -13.975 -16.383 4.865 1.00 85.44 90 TYR A C 1
ATOM 715 O O . TYR A 1 90 ? -15.072 -16.716 5.316 1.00 85.44 90 TYR A O 1
ATOM 723 N N . CYS A 1 91 ? -12.978 -15.956 5.632 1.00 89.06 91 CYS A N 1
ATOM 724 C CA . CYS A 1 91 ? -13.056 -15.850 7.078 1.00 89.06 91 CYS A CA 1
ATOM 725 C C . CYS A 1 91 ? -13.393 -14.413 7.467 1.00 89.06 91 CYS A C 1
ATOM 727 O O . CYS A 1 91 ? -12.708 -13.470 7.071 1.00 89.06 91 CYS A O 1
ATOM 729 N N . PHE A 1 92 ? -14.410 -14.250 8.300 1.00 91.00 92 PHE A N 1
ATOM 730 C CA . PHE A 1 92 ? -14.848 -12.966 8.829 1.00 91.00 92 PHE A CA 1
ATOM 731 C C . PHE A 1 92 ? -14.857 -13.017 10.348 1.00 91.00 92 PHE A C 1
ATOM 733 O O . PHE A 1 92 ? -15.265 -14.016 10.931 1.00 91.00 92 PHE A O 1
ATOM 740 N N . LEU A 1 93 ? -14.431 -11.939 10.990 1.00 91.00 93 LEU A N 1
ATOM 741 C CA . LEU A 1 93 ? -14.498 -11.765 12.432 1.00 91.00 93 LEU A CA 1
ATOM 742 C C . LEU A 1 93 ? -15.057 -10.379 12.723 1.00 91.00 93 LEU A C 1
ATOM 744 O O . LEU A 1 93 ? -14.588 -9.380 12.183 1.00 91.00 93 LEU A O 1
ATOM 748 N N . GLU A 1 94 ? -16.063 -10.326 13.587 1.00 88.06 94 GLU A N 1
ATOM 749 C CA . GLU A 1 94 ? -16.597 -9.084 14.129 1.00 88.06 94 GLU A CA 1
ATOM 750 C C . GLU A 1 94 ? -16.289 -9.050 15.625 1.00 88.06 94 GLU A C 1
ATOM 752 O O . GLU A 1 94 ? -16.709 -9.928 16.378 1.00 88.06 94 GLU A O 1
ATOM 757 N N . TYR A 1 95 ? -15.534 -8.041 16.047 1.00 83.00 95 TYR A N 1
ATOM 758 C CA . TYR A 1 95 ? -15.194 -7.801 17.439 1.00 83.00 95 TYR A CA 1
ATOM 759 C C . TYR A 1 95 ? -15.873 -6.524 17.912 1.00 83.00 95 TYR A C 1
ATOM 761 O O . TYR A 1 95 ? -15.840 -5.508 17.227 1.00 83.00 95 TYR A O 1
ATOM 769 N N . SER A 1 96 ? -16.468 -6.566 19.098 1.00 79.62 96 SER A N 1
ATOM 770 C CA . SER A 1 96 ? -16.972 -5.388 19.793 1.00 79.62 96 SER A CA 1
ATOM 771 C C . SER A 1 96 ? -16.518 -5.478 21.237 1.00 79.62 96 SER A C 1
ATOM 773 O O . SER A 1 96 ? -16.720 -6.506 21.881 1.00 79.62 96 SER A O 1
ATOM 775 N N . SER A 1 97 ? -15.927 -4.401 21.745 1.00 67.81 97 SER A N 1
ATOM 776 C CA . SER A 1 97 ? -15.669 -4.261 23.174 1.00 67.81 97 SER A CA 1
ATOM 777 C C . SER A 1 97 ? -16.975 -3.896 23.880 1.00 67.81 97 SER A C 1
ATOM 779 O O . SER A 1 97 ? -17.653 -2.949 23.474 1.00 67.81 97 SER A O 1
ATOM 781 N N . ASP A 1 98 ? -17.329 -4.629 24.938 1.00 59.00 98 ASP A N 1
ATOM 782 C CA . ASP A 1 98 ? -18.478 -4.291 25.793 1.00 59.00 98 ASP A CA 1
ATOM 783 C C . ASP A 1 98 ? -18.280 -2.931 26.494 1.00 59.00 98 ASP A C 1
ATOM 785 O O . ASP A 1 98 ? -19.252 -2.245 26.816 1.00 59.00 98 ASP A O 1
ATOM 789 N N . ASP A 1 99 ? -17.022 -2.519 26.689 1.00 57.84 99 ASP A N 1
ATOM 790 C CA . ASP A 1 99 ? -16.654 -1.277 27.372 1.00 57.84 99 ASP A CA 1
ATOM 791 C C . ASP A 1 99 ? -16.685 -0.052 26.441 1.00 57.84 99 ASP A C 1
ATOM 793 O O . ASP A 1 99 ? -16.788 1.084 26.913 1.00 57.84 99 ASP A O 1
ATOM 797 N N . ASN A 1 100 ? -16.626 -0.259 25.118 1.00 57.50 100 ASN A N 1
ATOM 798 C CA . ASN A 1 100 ? -16.710 0.814 24.134 1.00 57.50 100 ASN A CA 1
ATOM 799 C C . ASN A 1 100 ? -17.346 0.337 22.809 1.00 57.50 100 ASN A C 1
ATOM 801 O O . ASN A 1 100 ? -16.648 -0.209 21.952 1.00 57.50 100 ASN A O 1
ATOM 805 N N . PRO A 1 101 ? -18.644 0.606 22.568 1.00 49.00 101 PRO A N 1
ATOM 806 C CA . PRO A 1 101 ? -19.314 0.225 21.320 1.00 49.00 101 PRO A CA 1
ATOM 807 C C . PRO A 1 101 ? -18.735 0.920 20.072 1.00 49.00 101 PRO A C 1
ATOM 809 O O . PRO A 1 101 ? -18.984 0.470 18.955 1.00 49.00 101 PRO A O 1
ATOM 812 N N . ASN A 1 102 ? -17.920 1.971 20.242 1.00 52.69 102 ASN A N 1
ATOM 813 C CA . ASN A 1 102 ? -17.203 2.637 19.150 1.00 52.69 102 ASN A CA 1
ATOM 814 C C . ASN A 1 102 ? -15.882 1.941 18.770 1.00 52.69 102 ASN A C 1
ATOM 816 O O . ASN A 1 102 ? -15.213 2.382 17.840 1.00 52.69 102 ASN A O 1
ATOM 820 N N . GLU A 1 103 ? -15.509 0.850 19.446 1.00 65.69 103 GLU A N 1
ATOM 821 C CA . GLU A 1 103 ? -14.346 0.006 19.116 1.00 65.69 103 GLU A CA 1
ATOM 822 C C . GLU A 1 103 ? -14.733 -1.250 18.329 1.00 65.69 103 GLU A C 1
ATOM 824 O O . GLU A 1 103 ? -13.982 -2.224 18.286 1.00 65.69 103 GLU A O 1
ATOM 829 N N . LYS A 1 104 ? -15.907 -1.243 17.688 1.00 79.31 104 LYS A N 1
ATOM 830 C CA . LYS A 1 104 ? -16.327 -2.350 16.835 1.00 79.31 104 LYS A CA 1
ATOM 831 C C . LYS A 1 104 ? -15.376 -2.508 15.646 1.00 79.31 104 LYS A C 1
ATOM 833 O O . LYS A 1 104 ? -15.423 -1.720 14.707 1.00 79.31 104 LYS A O 1
ATOM 838 N N . ALA A 1 105 ? -14.573 -3.560 15.638 1.00 84.94 105 ALA A N 1
ATOM 839 C CA . ALA A 1 105 ? -13.677 -3.877 14.541 1.00 84.94 105 ALA A CA 1
ATOM 840 C C . ALA A 1 105 ? -14.212 -5.048 13.715 1.00 84.94 105 ALA A C 1
ATOM 842 O O . ALA A 1 105 ? -14.811 -5.991 14.232 1.00 84.94 105 ALA A O 1
ATOM 843 N N . THR A 1 106 ? -13.963 -5.005 12.414 1.00 88.25 106 THR A N 1
ATOM 844 C CA . THR A 1 106 ? -14.216 -6.119 11.502 1.00 88.25 106 THR A CA 1
ATOM 845 C C . THR A 1 106 ? -12.912 -6.542 10.854 1.00 88.25 106 THR A C 1
ATOM 847 O O . THR A 1 106 ? -12.126 -5.698 10.424 1.00 88.25 106 THR A O 1
ATOM 850 N N . VAL A 1 107 ? -12.683 -7.848 10.790 1.00 90.06 107 VAL A N 1
ATOM 851 C CA . VAL A 1 107 ? -11.566 -8.457 10.072 1.00 90.06 107 VAL A CA 1
ATOM 852 C C . VAL A 1 107 ? -12.149 -9.367 9.007 1.00 90.06 107 VAL A C 1
ATOM 854 O O . VAL A 1 107 ? -13.000 -10.204 9.296 1.00 90.06 107 VAL A O 1
ATOM 857 N N . SER A 1 108 ? -11.702 -9.207 7.770 1.00 90.44 108 SER A N 1
ATOM 858 C CA . SER A 1 108 ? -12.068 -10.086 6.661 1.00 90.44 108 SER A CA 1
ATOM 859 C C . SER A 1 108 ? -10.807 -10.621 6.011 1.00 90.44 108 SER A C 1
ATOM 861 O O . SER A 1 108 ? -9.946 -9.829 5.637 1.00 90.44 108 SER A O 1
ATOM 863 N N . VAL A 1 109 ? -10.719 -11.935 5.843 1.00 89.19 109 VAL A N 1
ATOM 864 C CA . VAL A 1 109 ? -9.629 -12.634 5.162 1.00 89.19 109 VAL A CA 1
ATOM 865 C C . VAL A 1 109 ? -10.230 -13.459 4.028 1.00 89.19 109 VAL A C 1
ATOM 867 O O . VAL A 1 109 ? -11.035 -14.356 4.262 1.00 89.19 109 VAL A O 1
ATOM 870 N N . THR A 1 110 ? -9.841 -13.148 2.795 1.00 83.75 110 THR A N 1
ATOM 871 C CA . THR A 1 110 ? -10.393 -13.735 1.560 1.00 83.75 110 THR A CA 1
ATOM 872 C C . THR A 1 110 ? -9.312 -14.491 0.783 1.00 83.75 110 THR A C 1
ATOM 874 O O . THR A 1 110 ? -9.060 -14.240 -0.393 1.00 83.75 110 THR A O 1
ATOM 877 N N . GLY A 1 111 ? -8.598 -15.382 1.477 1.00 79.44 111 GLY A N 1
ATOM 878 C CA . GLY A 1 111 ? -7.412 -16.058 0.948 1.00 79.44 111 GLY A CA 1
ATOM 879 C C . GLY A 1 111 ? -6.247 -15.081 0.781 1.00 79.44 111 GLY A C 1
ATOM 880 O O . GLY A 1 111 ? -5.487 -14.853 1.720 1.00 79.44 111 GLY A O 1
ATOM 881 N N . GLN A 1 112 ? -6.132 -14.475 -0.401 1.00 80.88 112 GLN A N 1
ATOM 882 C CA . GLN A 1 112 ? -5.013 -13.606 -0.795 1.00 80.88 112 GLN A CA 1
ATOM 883 C C . GLN A 1 112 ? -5.120 -12.158 -0.302 1.00 80.88 112 GLN A C 1
ATOM 885 O O . GLN A 1 112 ? -4.169 -11.402 -0.445 1.00 80.88 112 GLN A O 1
ATOM 890 N N . TYR A 1 113 ? -6.261 -11.746 0.244 1.00 86.25 113 TYR A N 1
ATOM 891 C CA . TYR A 1 113 ? -6.467 -10.378 0.722 1.00 86.25 113 TYR A CA 1
ATOM 892 C C . TYR A 1 113 ? -6.958 -10.401 2.156 1.00 86.25 113 TYR A C 1
ATOM 894 O O . TYR A 1 113 ? -7.749 -11.276 2.530 1.00 86.25 113 TYR A O 1
ATOM 902 N N . PHE A 1 114 ? -6.567 -9.399 2.937 1.00 90.19 114 PHE A N 1
ATOM 903 C CA . PHE A 1 114 ? -7.229 -9.135 4.203 1.00 90.19 114 PHE A CA 1
ATOM 904 C C . PHE A 1 114 ? -7.531 -7.661 4.399 1.00 90.19 114 PHE A C 1
ATOM 906 O O . PHE A 1 114 ? -6.936 -6.770 3.789 1.00 90.19 114 PHE A O 1
ATOM 913 N N . ARG A 1 115 ? -8.484 -7.423 5.292 1.00 90.25 115 ARG A N 1
ATOM 914 C CA . ARG A 1 115 ? -8.875 -6.093 5.705 1.00 90.25 115 ARG A CA 1
ATOM 915 C C . ARG A 1 115 ? -9.181 -6.063 7.186 1.00 90.25 115 ARG A C 1
ATOM 917 O O . ARG A 1 115 ? -9.852 -6.966 7.681 1.00 90.25 115 ARG A O 1
ATOM 924 N N . VAL A 1 116 ? -8.744 -5.004 7.852 1.00 89.75 116 VAL A N 1
ATOM 925 C CA . VAL A 1 116 ? -9.171 -4.651 9.208 1.00 89.75 116 VAL A CA 1
ATOM 926 C C . VAL A 1 116 ? -9.844 -3.292 9.131 1.00 89.75 116 VAL A C 1
ATOM 928 O O . VAL A 1 116 ? -9.273 -2.347 8.593 1.00 89.75 116 VAL A O 1
ATOM 931 N N . ARG A 1 117 ? -11.067 -3.186 9.640 1.00 86.25 117 ARG A N 1
ATOM 932 C CA . ARG A 1 117 ? -11.842 -1.946 9.631 1.00 86.25 117 ARG A CA 1
ATOM 933 C C . ARG A 1 117 ? -12.434 -1.678 10.995 1.00 86.25 117 ARG A C 1
ATOM 935 O O . ARG A 1 117 ? -13.237 -2.471 11.485 1.00 86.25 117 ARG A O 1
ATOM 942 N N . TYR A 1 118 ? -12.093 -0.525 11.544 1.00 81.88 118 TYR A N 1
ATOM 943 C CA . TYR A 1 118 ? -12.817 0.087 12.649 1.00 81.88 118 TYR A CA 1
ATOM 944 C C . TYR A 1 118 ? -13.956 0.958 12.104 1.00 81.88 118 TYR A C 1
ATOM 946 O O . TYR A 1 118 ? -13.999 1.233 10.891 1.00 81.88 118 TYR A O 1
ATOM 954 N N . PRO A 1 119 ? -14.891 1.412 12.954 1.00 71.69 119 PRO A N 1
ATOM 955 C CA . PRO A 1 119 ? -15.929 2.327 12.519 1.00 71.69 119 PRO A CA 1
ATOM 956 C C . PRO A 1 119 ? -15.261 3.582 11.939 1.00 71.69 119 PRO A C 1
ATOM 958 O O . PRO A 1 119 ? -14.195 3.995 12.399 1.00 71.69 119 PRO A O 1
ATOM 961 N N . TYR A 1 120 ? -15.854 4.158 10.891 1.00 70.62 120 TYR A N 1
ATOM 962 C CA . TYR A 1 120 ? -15.366 5.378 10.216 1.00 70.62 120 TYR A CA 1
ATOM 963 C C . TYR A 1 120 ? -14.048 5.244 9.435 1.00 70.62 120 TYR A C 1
ATOM 965 O O . TYR A 1 120 ? -13.604 6.216 8.826 1.00 70.62 120 TYR A O 1
ATOM 973 N N . SER A 1 121 ? -13.451 4.049 9.373 1.00 73.94 121 SER A N 1
ATOM 974 C CA . SER A 1 121 ? -12.298 3.753 8.501 1.00 73.94 121 SER A CA 1
ATOM 975 C C . SER A 1 121 ? -12.526 4.175 7.045 1.00 73.94 121 SER A C 1
ATOM 977 O O . SER A 1 121 ? -11.612 4.673 6.392 1.00 73.94 121 SER A O 1
ATOM 979 N N . GLU A 1 122 ? -13.763 4.049 6.562 1.00 69.88 122 GLU A N 1
ATOM 980 C CA . GLU A 1 122 ? -14.173 4.442 5.213 1.00 69.88 122 GLU A CA 1
ATOM 981 C C . GLU A 1 122 ? -13.951 5.937 4.925 1.00 69.88 122 GLU A C 1
ATOM 983 O O . GLU A 1 122 ? -13.611 6.287 3.799 1.00 69.88 122 GLU A O 1
ATOM 988 N N . CYS A 1 123 ? -14.050 6.826 5.923 1.00 71.75 123 CYS A N 1
ATOM 989 C CA . CYS A 1 123 ? -13.787 8.256 5.723 1.00 71.75 123 CYS A CA 1
ATOM 990 C C . CYS A 1 123 ? -12.319 8.512 5.334 1.00 71.75 123 CYS A C 1
ATOM 992 O O . CYS A 1 123 ? -12.043 9.316 4.444 1.00 71.75 123 CYS A O 1
ATOM 994 N N . TYR A 1 124 ? -11.380 7.785 5.948 1.00 76.00 124 TYR A N 1
ATOM 995 C CA . TYR A 1 124 ? -9.953 7.860 5.617 1.00 76.00 124 TYR A CA 1
ATOM 996 C C . TYR A 1 124 ? -9.642 7.196 4.270 1.00 76.00 124 TYR A C 1
ATOM 998 O O . TYR A 1 124 ? -8.884 7.735 3.465 1.00 76.00 124 TYR A O 1
ATOM 1006 N N . GLU A 1 125 ? -10.258 6.045 3.993 1.00 72.00 125 GLU A N 1
ATOM 1007 C CA . GLU A 1 125 ? -10.123 5.354 2.705 1.00 72.00 125 GLU A CA 1
ATOM 1008 C C . GLU A 1 125 ? -10.644 6.206 1.543 1.00 72.00 125 GLU A C 1
ATOM 1010 O O . GLU A 1 125 ? -10.041 6.263 0.473 1.00 72.00 125 GLU A O 1
ATOM 1015 N N . ASN A 1 126 ? -11.740 6.925 1.759 1.00 68.25 126 ASN A N 1
ATOM 1016 C CA . ASN A 1 126 ? -12.315 7.798 0.754 1.00 68.25 126 ASN A CA 1
ATOM 1017 C C . ASN A 1 126 ? -11.485 9.059 0.490 1.00 68.25 126 ASN A C 1
ATOM 1019 O O . ASN A 1 126 ? -11.413 9.504 -0.659 1.00 68.25 126 ASN A O 1
ATOM 1023 N N . ALA A 1 127 ? -10.830 9.606 1.520 1.00 65.50 127 ALA A N 1
ATOM 1024 C CA . ALA A 1 127 ? -9.879 10.702 1.351 1.00 65.50 127 ALA A CA 1
ATOM 1025 C C . ALA A 1 127 ? -8.753 10.312 0.376 1.00 65.50 127 ALA A C 1
ATOM 1027 O O . ALA A 1 127 ? -8.365 11.118 -0.470 1.00 65.50 127 ALA A O 1
ATOM 1028 N N . MET A 1 128 ? -8.309 9.049 0.419 1.00 63.91 128 MET A N 1
ATOM 1029 C CA . MET A 1 128 ? -7.418 8.486 -0.595 1.00 63.91 128 MET A CA 1
ATOM 1030 C C . MET A 1 128 ? -8.123 8.403 -1.956 1.00 63.91 128 MET A C 1
ATOM 1032 O O . MET A 1 128 ? -7.661 9.012 -2.920 1.00 63.91 128 MET A O 1
ATOM 1036 N N . ASN A 1 129 ? -9.261 7.706 -2.048 1.00 59.94 129 ASN A N 1
ATOM 1037 C CA . ASN A 1 129 ? -9.941 7.429 -3.322 1.00 59.94 129 ASN A CA 1
ATOM 1038 C C . ASN A 1 129 ? -10.263 8.680 -4.157 1.00 59.94 129 ASN A C 1
ATOM 1040 O O . ASN A 1 129 ? -10.163 8.631 -5.377 1.00 59.94 129 ASN A O 1
ATOM 1044 N N . LYS A 1 130 ? -10.553 9.835 -3.545 1.00 55.91 130 LYS A N 1
ATOM 1045 C CA . LYS A 1 130 ? -10.744 11.099 -4.281 1.00 55.91 130 LYS A CA 1
ATOM 1046 C C . LYS A 1 130 ? -9.558 11.459 -5.178 1.00 55.91 130 LYS A C 1
ATOM 1048 O O . LYS A 1 130 ? -9.748 11.985 -6.278 1.00 55.91 130 LYS A O 1
ATOM 1053 N N . VAL A 1 131 ? -8.339 11.251 -4.688 1.00 51.41 131 VAL A N 1
ATOM 1054 C CA . VAL A 1 131 ? -7.128 11.614 -5.428 1.00 51.41 131 VAL A CA 1
ATOM 1055 C C . VAL A 1 131 ? -7.031 10.787 -6.715 1.00 51.41 131 VAL A C 1
ATOM 1057 O O . VAL A 1 131 ? -6.576 11.320 -7.721 1.00 51.41 131 VAL A O 1
ATOM 1060 N N . SER A 1 132 ? -7.591 9.567 -6.723 1.00 51.38 132 SER A N 1
ATOM 1061 C CA . SER A 1 132 ? -7.860 8.762 -7.929 1.00 51.38 132 SER A CA 1
ATOM 1062 C C . SER A 1 132 ? -8.752 9.471 -8.929 1.00 51.38 132 SER A C 1
ATOM 1064 O O . SER A 1 132 ? -8.432 9.594 -10.111 1.00 51.38 132 SER A O 1
ATOM 1066 N N . ASP A 1 133 ? -9.927 9.879 -8.457 1.00 50.38 133 ASP A N 1
ATOM 1067 C CA . ASP A 1 133 ? -11.027 10.273 -9.325 1.00 50.38 133 ASP A CA 1
ATOM 1068 C C . ASP A 1 133 ? -10.701 11.594 -10.017 1.00 50.38 133 ASP A C 1
ATOM 1070 O O . ASP A 1 133 ? -10.984 11.778 -11.201 1.00 50.38 133 ASP A O 1
ATOM 1074 N N . LEU A 1 134 ? -10.018 12.492 -9.301 1.00 47.34 134 LEU A N 1
ATOM 1075 C CA . LEU A 1 134 ? -9.550 13.766 -9.839 1.00 47.34 134 LEU A CA 1
ATOM 1076 C C . LEU A 1 134 ? -8.454 13.618 -10.899 1.00 47.34 134 LEU A C 1
ATOM 1078 O O . LEU A 1 134 ? -8.295 14.512 -11.730 1.00 47.34 134 LEU A O 1
ATOM 1082 N N . THR A 1 135 ? -7.714 12.510 -10.903 1.00 44.66 135 THR A N 1
ATOM 1083 C CA . THR A 1 135 ? -6.640 12.263 -11.870 1.00 44.66 135 THR A CA 1
ATOM 1084 C C . THR A 1 135 ? -7.008 11.243 -12.944 1.00 44.66 135 THR A C 1
ATOM 1086 O O . THR A 1 135 ? -6.125 10.762 -13.657 1.00 44.66 135 THR A O 1
ATOM 1089 N N . ASN A 1 136 ? -8.298 10.919 -13.115 1.00 45.06 136 ASN A N 1
ATOM 1090 C CA . ASN A 1 136 ? -8.763 9.859 -14.021 1.00 45.06 136 ASN A CA 1
ATOM 1091 C C . ASN A 1 136 ? -8.050 8.515 -13.763 1.00 45.06 136 ASN A C 1
ATOM 1093 O O . ASN A 1 136 ? -7.695 7.796 -14.698 1.00 45.06 136 ASN A O 1
ATOM 1097 N N . GLY A 1 137 ? -7.786 8.205 -12.492 1.00 47.12 137 GLY A N 1
ATOM 1098 C CA . GLY A 1 137 ? -7.068 7.010 -12.059 1.00 47.12 137 GLY A CA 1
ATOM 1099 C C . GLY A 1 137 ? -5.545 7.076 -12.222 1.00 47.12 137 GLY A C 1
ATOM 1100 O O . GLY A 1 137 ? -4.868 6.097 -11.917 1.00 47.12 137 GLY A O 1
ATOM 1101 N N . LYS A 1 138 ? -4.967 8.206 -12.661 1.00 44.09 138 LYS A N 1
ATOM 1102 C CA . LYS A 1 138 ? -3.508 8.406 -12.656 1.00 44.09 138 LYS A CA 1
ATOM 1103 C C . LYS A 1 138 ? -3.030 8.703 -11.232 1.00 44.09 138 LYS A C 1
ATOM 1105 O O . LYS A 1 138 ? -2.999 9.851 -10.785 1.00 44.09 138 LYS A O 1
ATOM 1110 N N . TRP A 1 139 ? -2.686 7.660 -10.495 1.00 53.56 139 TRP A N 1
ATOM 1111 C CA . TRP A 1 139 ? -2.193 7.774 -9.126 1.00 53.56 139 TRP A CA 1
ATOM 1112 C C . TRP A 1 139 ? -0.676 7.918 -9.041 1.00 53.56 139 TRP A C 1
ATOM 1114 O O . TRP A 1 139 ? 0.060 7.208 -9.721 1.00 53.56 139 TRP A O 1
ATOM 1124 N N . SER A 1 140 ? -0.211 8.776 -8.132 1.00 53.91 140 SER A N 1
ATOM 1125 C CA . SER A 1 140 ? 1.159 8.763 -7.612 1.00 53.91 140 SER A CA 1
ATOM 1126 C C . SER A 1 140 ? 1.208 9.353 -6.205 1.00 53.91 140 SER A C 1
ATOM 1128 O O . SER A 1 140 ? 0.342 10.150 -5.829 1.00 53.91 140 SER A O 1
ATOM 1130 N N . PHE A 1 141 ? 2.258 9.023 -5.445 1.00 59.03 141 PHE A N 1
ATOM 1131 C CA . PHE A 1 141 ? 2.578 9.744 -4.208 1.00 59.03 141 PHE A CA 1
ATOM 1132 C C . PHE A 1 141 ? 2.715 11.250 -4.467 1.00 59.03 141 PHE A C 1
ATOM 1134 O O . PHE A 1 141 ? 2.211 12.060 -3.695 1.00 59.03 141 PHE A O 1
ATOM 1141 N N . GLY A 1 142 ? 3.277 11.638 -5.619 1.00 58.28 142 GLY A N 1
ATOM 1142 C CA . GLY A 1 142 ? 3.346 13.034 -6.054 1.00 58.28 142 GLY A CA 1
ATOM 1143 C C . GLY A 1 142 ? 1.978 13.723 -6.153 1.00 58.28 142 GLY A C 1
ATOM 1144 O O . GLY A 1 142 ? 1.863 14.893 -5.786 1.00 58.28 142 GLY A O 1
ATOM 1145 N N . THR A 1 143 ? 0.927 13.019 -6.594 1.00 59.56 143 THR A N 1
ATOM 1146 C CA . THR A 1 143 ? -0.442 13.555 -6.547 1.00 59.56 143 THR A CA 1
ATOM 1147 C C . THR A 1 143 ? -0.880 13.797 -5.112 1.00 59.56 143 THR A C 1
ATOM 1149 O O . THR A 1 143 ? -1.366 14.882 -4.807 1.00 59.56 143 THR A O 1
ATOM 1152 N N . LEU A 1 144 ? -0.684 12.824 -4.222 1.00 63.50 144 LEU A N 1
ATOM 1153 C CA . LEU A 1 144 ? -1.109 12.921 -2.825 1.00 63.50 144 LEU A CA 1
ATOM 1154 C C . LEU A 1 144 ? -0.421 14.086 -2.106 1.00 63.50 144 LEU A C 1
ATOM 1156 O O . LEU A 1 144 ? -1.108 14.884 -1.474 1.00 63.50 144 LEU A O 1
ATOM 1160 N N . TYR A 1 145 ? 0.884 14.279 -2.314 1.00 64.12 145 TYR A N 1
ATOM 1161 C CA . TYR A 1 145 ? 1.624 15.419 -1.757 1.00 64.12 145 TYR A CA 1
ATOM 1162 C C . TYR A 1 145 ? 1.158 16.780 -2.259 1.00 64.12 145 TYR A C 1
ATOM 1164 O O . TYR A 1 145 ? 1.314 17.786 -1.575 1.00 64.12 145 TYR A O 1
ATOM 1172 N N . SER A 1 146 ? 0.573 16.843 -3.456 1.00 62.41 146 SER A N 1
ATOM 1173 C CA . SER A 1 146 ? 0.005 18.101 -3.946 1.00 62.41 146 SER A CA 1
ATOM 1174 C C . SER A 1 146 ? -1.273 18.513 -3.203 1.00 62.41 146 SER A C 1
ATOM 1176 O O . SER A 1 146 ? -1.646 19.685 -3.263 1.00 62.41 146 SER A O 1
ATOM 1178 N N . TYR A 1 147 ? -1.921 17.568 -2.509 1.00 64.12 147 TYR A N 1
ATOM 1179 C CA . TYR A 1 147 ? -3.121 17.784 -1.695 1.00 64.12 147 TYR A CA 1
ATOM 1180 C C . TYR A 1 147 ? -2.842 17.788 -0.187 1.00 64.12 147 TYR A C 1
ATOM 1182 O O . TYR A 1 147 ? -3.571 18.453 0.547 1.00 64.12 147 TYR A O 1
ATOM 1190 N N . TYR A 1 148 ? -1.816 17.061 0.253 1.00 72.00 148 TYR A N 1
ATOM 1191 C CA . TYR A 1 148 ? -1.404 16.918 1.646 1.00 72.00 148 TYR A CA 1
ATOM 1192 C C . TYR A 1 148 ? 0.091 17.236 1.744 1.00 72.00 148 TYR A C 1
ATOM 1194 O O . TYR A 1 148 ? 0.934 16.382 1.481 1.00 72.00 148 TYR A O 1
ATOM 1202 N N . ASP A 1 149 ? 0.425 18.483 2.071 1.00 67.56 149 ASP A N 1
ATOM 1203 C CA . ASP A 1 149 ? 1.803 18.997 2.068 1.00 67.56 149 ASP A CA 1
ATOM 1204 C C . ASP A 1 149 ? 2.486 18.937 3.446 1.00 67.56 149 ASP A C 1
ATOM 1206 O O . ASP A 1 149 ? 3.611 19.411 3.619 1.00 67.56 149 ASP A O 1
ATOM 1210 N N . LYS A 1 150 ? 1.796 18.371 4.439 1.00 77.88 150 LYS A N 1
ATOM 1211 C CA . LYS A 1 150 ? 2.276 18.273 5.812 1.00 77.88 150 LYS A CA 1
ATOM 1212 C C . LYS A 1 150 ? 3.061 16.976 6.004 1.00 77.88 150 LYS A C 1
ATOM 1214 O O . LYS A 1 150 ? 2.548 15.889 5.765 1.00 77.88 150 LYS A O 1
ATOM 1219 N N . ASP A 1 151 ? 4.277 17.095 6.528 1.00 75.00 151 ASP A N 1
ATOM 1220 C CA . ASP A 1 151 ? 5.138 15.931 6.783 1.00 75.00 151 ASP A CA 1
ATOM 1221 C C . ASP A 1 151 ? 4.931 15.322 8.179 1.00 75.00 151 ASP A C 1
ATOM 1223 O O . ASP A 1 151 ? 5.304 14.176 8.421 1.00 75.00 151 ASP A O 1
ATOM 1227 N N . GLN A 1 152 ? 4.400 16.098 9.133 1.00 86.06 152 GLN A N 1
ATOM 1228 C CA . GLN A 1 152 ? 4.257 15.703 10.539 1.00 86.06 152 GLN A CA 1
ATOM 1229 C C . GLN A 1 152 ? 2.970 16.255 11.157 1.00 86.06 152 GLN A C 1
ATOM 1231 O O . GLN A 1 152 ? 2.606 17.412 10.949 1.00 86.06 152 GLN A O 1
ATOM 1236 N N . LEU A 1 153 ? 2.327 15.447 11.989 1.00 89.62 153 LEU A N 1
ATOM 1237 C CA . LEU A 1 153 ? 1.187 15.799 12.829 1.00 89.62 153 LEU A CA 1
ATOM 1238 C C . LEU A 1 153 ? 1.659 16.168 14.240 1.00 89.62 153 LEU A C 1
ATOM 1240 O O . LEU A 1 153 ? 2.701 15.715 14.705 1.00 89.62 153 LEU A O 1
ATOM 1244 N N . GLU A 1 154 ? 0.891 17.010 14.935 1.00 87.38 154 GLU A N 1
ATOM 1245 C CA . GLU A 1 154 ? 1.261 17.463 16.286 1.00 87.38 154 GLU A CA 1
ATOM 1246 C C . GLU A 1 154 ? 0.966 16.412 17.363 1.00 87.38 154 GLU A C 1
ATOM 1248 O O . GLU A 1 154 ? 1.656 16.374 18.379 1.00 87.38 154 GLU A O 1
ATOM 1253 N N . GLY A 1 155 ? -0.069 15.588 17.162 1.00 88.56 155 GLY A N 1
ATOM 1254 C CA . GLY A 1 155 ? -0.519 14.614 18.160 1.00 88.56 155 GLY A CA 1
ATOM 1255 C C . GLY A 1 155 ? 0.340 13.349 18.241 1.00 88.56 155 GLY A C 1
ATOM 1256 O O . GLY A 1 155 ? 0.440 12.759 19.311 1.00 88.56 155 GLY A O 1
ATOM 1257 N N . LEU A 1 156 ? 0.981 12.961 17.135 1.00 92.94 156 LEU A N 1
ATOM 1258 C CA . LEU A 1 156 ? 1.847 11.785 17.036 1.00 92.94 156 LEU A CA 1
ATOM 1259 C C . LEU A 1 156 ? 2.887 12.024 15.941 1.00 92.94 156 LEU A C 1
ATOM 1261 O O . LEU A 1 156 ? 2.541 12.465 14.840 1.00 92.94 156 LEU A O 1
ATOM 1265 N N . SER A 1 157 ? 4.154 11.723 16.216 1.00 94.25 157 SER A N 1
ATOM 1266 C CA . SER A 1 157 ? 5.179 11.798 15.172 1.00 94.25 157 SER A CA 1
ATOM 1267 C C . SER A 1 157 ? 5.036 10.651 14.168 1.00 94.25 157 SER A C 1
ATOM 1269 O O . SER A 1 157 ? 4.514 9.580 14.489 1.00 94.25 157 SER A O 1
ATOM 1271 N N . LEU A 1 158 ? 5.537 10.851 12.947 1.00 91.81 158 LEU A N 1
ATOM 1272 C CA . LEU A 1 158 ? 5.558 9.787 11.939 1.00 91.81 158 LEU A CA 1
ATOM 1273 C C . LEU A 1 158 ? 6.373 8.572 12.411 1.00 91.81 158 LEU A C 1
ATOM 1275 O O . LEU A 1 158 ? 5.995 7.438 12.141 1.00 91.81 158 LEU A O 1
ATOM 1279 N N . GLU A 1 159 ? 7.475 8.796 13.132 1.00 94.56 159 GLU A N 1
ATOM 1280 C CA . GLU A 1 159 ? 8.329 7.718 13.649 1.00 94.56 159 GLU A CA 1
ATOM 1281 C C . GLU A 1 159 ? 7.585 6.845 14.672 1.00 94.56 159 GLU A C 1
ATOM 1283 O O . GLU A 1 159 ? 7.668 5.618 14.622 1.00 94.56 159 GLU A O 1
ATOM 1288 N N . GLU A 1 160 ? 6.799 7.460 15.558 1.00 96.56 160 GLU A N 1
ATOM 1289 C CA . GLU A 1 160 ? 5.968 6.733 16.523 1.00 96.56 160 GLU A CA 1
ATOM 1290 C C . GLU A 1 160 ? 4.829 5.974 15.833 1.00 96.56 160 GLU A C 1
ATOM 1292 O O . GLU A 1 160 ? 4.629 4.793 16.120 1.00 96.56 160 GLU A O 1
ATOM 1297 N N . ALA A 1 161 ? 4.126 6.608 14.886 1.00 95.94 161 ALA A N 1
ATOM 1298 C CA . ALA A 1 161 ? 3.071 5.960 14.102 1.00 95.94 161 ALA A CA 1
ATOM 1299 C C . ALA A 1 161 ? 3.608 4.757 13.312 1.00 95.94 161 ALA A C 1
ATOM 1301 O O . ALA A 1 161 ? 3.017 3.674 13.319 1.00 95.94 161 ALA A O 1
ATOM 1302 N N . ARG A 1 162 ? 4.772 4.928 12.675 1.00 95.81 162 ARG A N 1
ATOM 1303 C CA . ARG A 1 162 ? 5.475 3.873 11.946 1.00 95.81 162 ARG A CA 1
ATOM 1304 C C . ARG A 1 162 ? 5.830 2.713 12.861 1.00 95.81 162 ARG A C 1
ATOM 1306 O O . ARG A 1 162 ? 5.565 1.575 12.493 1.00 95.81 162 ARG A O 1
ATOM 1313 N N . LYS A 1 163 ? 6.381 2.990 14.044 1.00 97.12 163 LYS A N 1
ATOM 1314 C CA . LYS A 1 163 ? 6.739 1.951 15.010 1.00 97.12 163 LYS A CA 1
ATOM 1315 C C . LYS A 1 163 ? 5.525 1.123 15.438 1.00 97.12 163 LYS A C 1
ATOM 1317 O O . LYS A 1 163 ? 5.613 -0.097 15.449 1.00 97.12 163 LYS A O 1
ATOM 1322 N N . ILE A 1 164 ? 4.391 1.767 15.729 1.00 96.31 164 ILE A N 1
ATOM 1323 C CA . ILE A 1 164 ? 3.135 1.076 16.076 1.00 96.31 164 ILE A CA 1
ATOM 1324 C C . ILE A 1 164 ? 2.718 0.115 14.953 1.00 96.31 164 ILE A C 1
ATOM 1326 O O . ILE A 1 164 ? 2.384 -1.043 15.202 1.00 96.31 164 ILE A O 1
ATOM 1330 N N . CYS A 1 165 ? 2.768 0.585 13.708 1.00 96.50 165 CYS A N 1
ATOM 1331 C CA . CYS A 1 165 ? 2.408 -0.217 12.544 1.00 96.50 165 CYS A CA 1
ATOM 1332 C C . CYS A 1 165 ? 3.405 -1.362 12.292 1.00 96.50 165 CYS A C 1
ATOM 1334 O O . CYS A 1 165 ? 2.987 -2.482 12.011 1.00 96.50 165 CYS A O 1
ATOM 1336 N N . GLU A 1 166 ? 4.710 -1.113 12.424 1.00 96.19 166 GLU A N 1
ATOM 1337 C CA . GLU A 1 166 ? 5.762 -2.127 12.264 1.00 96.19 166 GLU A CA 1
ATOM 1338 C C . GLU A 1 166 ? 5.706 -3.204 13.358 1.00 96.19 166 GLU A C 1
ATOM 1340 O O . GLU A 1 166 ? 5.908 -4.381 13.056 1.00 96.19 166 GLU A O 1
ATOM 1345 N N . ASP A 1 167 ? 5.363 -2.842 14.598 1.00 96.31 167 ASP A N 1
ATOM 1346 C CA . ASP A 1 167 ? 5.144 -3.800 15.686 1.00 96.31 167 ASP A CA 1
ATOM 1347 C C . ASP A 1 167 ? 3.965 -4.744 15.355 1.00 96.31 167 ASP A C 1
ATOM 1349 O O . ASP A 1 167 ? 4.068 -5.962 15.547 1.00 96.31 167 ASP A O 1
ATOM 1353 N N . ALA A 1 168 ? 2.874 -4.221 14.779 1.00 95.19 168 ALA A N 1
ATOM 1354 C CA . ALA A 1 168 ? 1.735 -5.028 14.328 1.00 95.19 168 ALA A CA 1
ATOM 1355 C C . ALA A 1 168 ? 2.089 -5.923 13.122 1.00 95.19 168 ALA A C 1
ATOM 1357 O O . ALA A 1 168 ? 1.801 -7.120 13.130 1.00 95.19 168 ALA A O 1
ATOM 1358 N N . ILE A 1 169 ? 2.779 -5.382 12.113 1.00 94.69 169 ILE A N 1
ATOM 1359 C CA . ILE A 1 169 ? 3.274 -6.133 10.941 1.00 94.69 169 ILE A CA 1
ATOM 1360 C C . ILE A 1 169 ? 4.176 -7.293 11.379 1.00 94.69 169 ILE A C 1
ATOM 1362 O O . ILE A 1 169 ? 3.998 -8.423 10.925 1.00 94.69 169 ILE A O 1
ATOM 1366 N N . SER A 1 170 ? 5.112 -7.023 12.292 1.00 94.19 170 SER A N 1
ATOM 1367 C CA . SER A 1 170 ? 6.031 -8.015 12.852 1.00 94.19 170 SER A CA 1
ATOM 1368 C C . SER A 1 170 ? 5.285 -9.111 13.618 1.00 94.19 170 SER A C 1
ATOM 1370 O O . SER A 1 170 ? 5.537 -10.297 13.408 1.00 94.19 170 SER A O 1
ATOM 1372 N N . THR A 1 171 ? 4.302 -8.731 14.440 1.00 93.88 171 THR A N 1
ATOM 1373 C CA . THR A 1 171 ? 3.448 -9.675 15.183 1.00 93.88 171 THR A CA 1
ATOM 1374 C C . THR A 1 171 ? 2.648 -10.586 14.247 1.00 93.88 171 THR A C 1
ATOM 1376 O O . THR A 1 171 ? 2.499 -11.774 14.526 1.00 93.88 171 THR A O 1
ATOM 1379 N N . ALA A 1 172 ? 2.174 -10.057 13.115 1.00 92.50 172 ALA A N 1
ATOM 1380 C CA . ALA A 1 172 ? 1.479 -10.825 12.082 1.00 92.50 172 ALA A CA 1
ATOM 1381 C C . ALA A 1 172 ? 2.420 -11.612 11.142 1.00 92.50 172 ALA A C 1
ATOM 1383 O O . ALA A 1 172 ? 1.934 -12.278 10.227 1.00 92.50 172 ALA A O 1
ATOM 1384 N N . GLU A 1 173 ? 3.742 -11.552 11.350 1.00 91.94 173 GLU A N 1
ATOM 1385 C CA . GLU A 1 173 ? 4.770 -12.179 10.502 1.00 91.94 173 GLU A CA 1
ATOM 1386 C C . GLU A 1 173 ? 4.679 -11.754 9.023 1.00 91.94 173 GLU A C 1
ATOM 1388 O O . GLU A 1 173 ? 4.883 -12.551 8.100 1.00 91.94 173 GLU A O 1
ATOM 1393 N N . LEU A 1 174 ? 4.339 -10.487 8.791 1.00 90.62 174 LEU A N 1
ATOM 1394 C CA . LEU A 1 174 ? 4.146 -9.928 7.459 1.00 90.62 174 LEU A CA 1
ATOM 1395 C C . LEU A 1 174 ? 5.487 -9.411 6.893 1.00 90.62 174 LEU A C 1
ATOM 1397 O O . LEU A 1 174 ? 6.127 -8.570 7.523 1.00 90.62 174 LEU A O 1
ATOM 1401 N N . PRO A 1 175 ? 5.930 -9.856 5.700 1.00 88.31 175 PRO A N 1
ATOM 1402 C CA . PRO A 1 175 ? 7.231 -9.511 5.119 1.00 88.31 175 PRO A CA 1
ATOM 1403 C C . PRO A 1 175 ? 7.203 -8.154 4.395 1.00 88.31 175 PRO A C 1
ATOM 1405 O O . PRO A 1 175 ? 7.669 -8.036 3.263 1.00 88.31 175 PRO A O 1
ATOM 1408 N N . PHE A 1 176 ? 6.618 -7.136 5.023 1.00 88.75 176 PHE A N 1
ATOM 1409 C CA . PHE A 1 176 ? 6.451 -5.812 4.433 1.00 88.75 176 PHE A CA 1
ATOM 1410 C C . PHE A 1 176 ? 7.351 -4.792 5.132 1.00 88.75 176 PHE A C 1
ATOM 1412 O O . PHE A 1 176 ? 7.481 -4.814 6.354 1.00 88.75 176 PHE A O 1
ATOM 1419 N N . SER A 1 177 ? 7.967 -3.884 4.376 1.00 88.06 177 SER A N 1
ATOM 1420 C CA . SER A 1 177 ? 8.713 -2.748 4.930 1.00 88.06 177 SER A CA 1
ATOM 1421 C C . SER A 1 177 ? 8.171 -1.411 4.488 1.00 88.06 177 SER A C 1
ATOM 1423 O O . SER A 1 177 ? 7.513 -1.284 3.457 1.00 88.06 177 SER A O 1
ATOM 1425 N N . TYR A 1 178 ? 8.430 -0.427 5.344 1.00 88.56 178 TYR A N 1
ATOM 1426 C CA . TYR A 1 178 ? 7.979 0.941 5.182 1.00 88.56 178 TYR A CA 1
ATOM 1427 C C . TYR A 1 178 ? 8.517 1.544 3.887 1.00 88.56 178 TYR A C 1
ATOM 1429 O O . TYR A 1 178 ? 9.714 1.458 3.609 1.00 88.56 178 TYR A O 1
ATOM 1437 N N . VAL A 1 179 ? 7.626 2.195 3.146 1.00 82.69 179 VAL A N 1
ATOM 1438 C CA . VAL A 1 179 ? 7.953 2.932 1.925 1.00 82.69 179 VAL A CA 1
ATOM 1439 C C . VAL A 1 179 ? 7.726 4.409 2.157 1.00 82.69 179 VAL A C 1
ATOM 1441 O O . VAL A 1 179 ? 8.649 5.205 2.021 1.00 82.69 179 VAL A O 1
ATOM 1444 N N . GLU A 1 180 ? 6.493 4.766 2.513 1.00 83.62 180 GLU A N 1
ATOM 1445 C CA . GLU A 1 180 ? 6.068 6.155 2.522 1.00 83.62 180 GLU A CA 1
ATOM 1446 C C . GLU A 1 180 ? 4.867 6.387 3.441 1.00 83.62 180 GLU A C 1
ATOM 1448 O O . GLU A 1 180 ? 4.139 5.447 3.774 1.00 83.62 180 GLU A O 1
ATOM 1453 N N . ALA A 1 181 ? 4.635 7.641 3.825 1.00 86.19 181 ALA A N 1
ATOM 1454 C CA . ALA A 1 181 ? 3.444 8.046 4.552 1.00 86.19 181 ALA A CA 1
ATOM 1455 C C . ALA A 1 181 ? 2.872 9.390 4.091 1.00 86.19 181 ALA A C 1
ATOM 1457 O O . ALA A 1 181 ? 3.560 10.248 3.541 1.00 86.19 181 ALA A O 1
ATOM 1458 N N . ILE A 1 182 ? 1.583 9.575 4.371 1.00 84.38 182 ILE A N 1
ATOM 1459 C CA . ILE A 1 182 ? 0.838 10.815 4.144 1.00 84.38 182 ILE A CA 1
ATOM 1460 C C . ILE A 1 182 ? 0.229 11.246 5.468 1.00 84.38 182 ILE A C 1
ATOM 1462 O O . ILE A 1 182 ? -0.472 10.457 6.106 1.00 84.38 182 ILE A O 1
ATOM 1466 N N . ALA A 1 183 ? 0.458 12.496 5.865 1.00 87.94 183 ALA A N 1
ATOM 1467 C CA . ALA A 1 183 ? -0.220 13.085 7.007 1.00 87.94 183 ALA A CA 1
ATOM 1468 C C . ALA A 1 183 ? -1.575 13.659 6.574 1.00 87.94 183 ALA A C 1
ATOM 1470 O O . ALA A 1 183 ? -1.653 14.548 5.728 1.00 87.94 183 ALA A O 1
ATOM 1471 N N . LEU A 1 184 ? -2.650 13.165 7.177 1.00 86.38 184 LEU A N 1
ATOM 1472 C CA . LEU A 1 184 ? -3.990 13.703 7.013 1.00 86.38 184 LEU A CA 1
ATOM 1473 C C . LEU A 1 184 ? -4.291 14.654 8.172 1.00 86.38 184 LEU A C 1
ATOM 1475 O O . LEU A 1 184 ? -4.730 14.222 9.240 1.00 86.38 184 LEU A O 1
ATOM 1479 N N . ASP A 1 185 ? -4.038 15.948 7.977 1.00 86.94 185 ASP A N 1
ATOM 1480 C CA . ASP A 1 185 ? -4.405 16.972 8.954 1.00 86.94 185 ASP A CA 1
ATOM 1481 C C . ASP A 1 185 ? -5.845 17.465 8.778 1.00 86.94 185 ASP A C 1
ATOM 1483 O O . ASP A 1 185 ? -6.421 17.457 7.683 1.00 86.94 185 ASP A O 1
ATOM 1487 N N . CYS A 1 186 ? -6.434 17.927 9.880 1.00 85.19 186 CYS A N 1
ATOM 1488 C CA . CYS A 1 186 ? -7.835 18.323 9.893 1.00 85.19 186 CYS A CA 1
ATOM 1489 C C . CYS A 1 186 ? -8.111 19.554 9.018 1.00 85.19 186 CYS A C 1
ATOM 1491 O O . CYS A 1 186 ? -9.214 19.680 8.486 1.00 85.19 186 CYS A O 1
ATOM 1493 N N . ASP A 1 187 ? -7.138 20.451 8.823 1.00 82.75 187 ASP A N 1
ATOM 1494 C CA . ASP A 1 187 ? -7.331 21.661 8.022 1.00 82.75 187 ASP A CA 1
ATOM 1495 C C . ASP A 1 187 ? -7.502 21.305 6.537 1.00 82.75 187 ASP A C 1
ATOM 1497 O O . ASP A 1 187 ? -8.478 21.738 5.914 1.00 82.75 187 ASP A O 1
ATOM 1501 N N . HIS A 1 188 ? -6.625 20.466 5.976 1.00 78.69 188 HIS A N 1
ATOM 1502 C CA . HIS A 1 188 ? -6.742 19.989 4.592 1.00 78.69 188 HIS A CA 1
ATOM 1503 C C . HIS A 1 188 ? -7.982 19.121 4.374 1.00 78.69 188 HIS A C 1
ATOM 1505 O O . HIS A 1 188 ? -8.699 19.287 3.379 1.00 78.69 188 HIS A O 1
ATOM 1511 N N . LEU A 1 189 ? -8.290 18.225 5.316 1.00 76.50 189 LEU A N 1
ATOM 1512 C CA . LEU A 1 189 ? -9.501 17.409 5.240 1.00 76.50 189 LEU A CA 1
ATOM 1513 C C . LEU A 1 189 ? -10.764 18.287 5.232 1.00 76.50 189 LEU A C 1
ATOM 1515 O O . LEU A 1 189 ? -11.633 18.100 4.383 1.00 76.50 189 LEU A O 1
ATOM 1519 N N . ASN A 1 190 ? -10.838 19.312 6.085 1.00 77.00 190 ASN A N 1
ATOM 1520 C CA . ASN A 1 190 ? -11.973 20.240 6.128 1.00 77.00 190 ASN A CA 1
ATOM 1521 C C . ASN A 1 190 ? -12.079 21.139 4.890 1.00 77.00 190 ASN A C 1
ATOM 1523 O O . ASN A 1 190 ? -13.185 21.435 4.430 1.00 77.00 190 ASN A O 1
ATOM 1527 N N . GLN A 1 191 ? -10.957 21.554 4.296 1.00 72.94 191 GLN A N 1
ATOM 1528 C CA . GLN A 1 191 ? -10.981 22.288 3.027 1.00 72.94 191 GLN A CA 1
ATOM 1529 C C . GLN A 1 191 ? -11.632 21.471 1.905 1.00 72.94 191 GLN A C 1
ATOM 1531 O O . GLN A 1 191 ? -12.383 22.029 1.098 1.00 72.94 191 GLN A O 1
ATOM 1536 N N . ASN A 1 192 ? -11.405 20.155 1.881 1.00 68.00 192 ASN A N 1
ATOM 1537 C CA . ASN A 1 192 ? -12.060 19.258 0.932 1.00 68.00 192 ASN A CA 1
ATOM 1538 C C . ASN A 1 192 ? -13.586 19.231 1.122 1.00 68.00 192 ASN A C 1
ATOM 1540 O O . ASN A 1 192 ? -14.315 19.268 0.128 1.00 68.00 192 ASN A O 1
ATOM 1544 N N . ILE A 1 193 ? -14.069 19.254 2.370 1.00 69.62 193 ILE A N 1
ATOM 1545 C CA . ILE A 1 193 ? -15.507 19.346 2.679 1.00 69.62 193 ILE A CA 1
ATOM 1546 C C . ILE A 1 193 ? -16.091 20.660 2.148 1.00 69.62 193 ILE A C 1
ATOM 1548 O O . ILE A 1 193 ? -17.107 20.663 1.455 1.00 69.62 193 ILE A O 1
ATOM 1552 N N . ILE A 1 194 ? -15.419 21.786 2.398 1.00 69.19 194 ILE A N 1
ATOM 1553 C CA . ILE A 1 194 ? -15.880 23.108 1.945 1.00 69.19 194 ILE A CA 1
ATOM 1554 C C . ILE A 1 194 ? -15.957 23.182 0.413 1.00 69.19 194 ILE A C 1
ATOM 1556 O O . ILE A 1 194 ? -16.898 23.761 -0.133 1.00 69.19 194 ILE A O 1
ATOM 1560 N N . GLN A 1 195 ? -14.973 22.622 -0.299 1.00 65.31 195 GLN A N 1
ATOM 1561 C CA . GLN A 1 195 ? -14.992 22.583 -1.765 1.00 65.31 195 GLN A CA 1
ATOM 1562 C C . GLN A 1 195 ? -16.171 21.767 -2.303 1.00 65.31 195 GLN A C 1
ATOM 1564 O O . GLN A 1 195 ? -16.808 22.194 -3.265 1.00 65.31 195 GLN A O 1
ATOM 1569 N N . ARG A 1 196 ? -16.498 20.638 -1.663 1.00 64.38 196 ARG A N 1
ATOM 1570 C CA . ARG A 1 196 ? -17.678 19.839 -2.004 1.00 64.38 196 ARG A CA 1
ATOM 1571 C C . ARG A 1 196 ? -18.963 20.630 -1.802 1.00 64.38 196 ARG A C 1
ATOM 1573 O O . ARG A 1 196 ? -19.761 20.677 -2.729 1.00 64.38 196 ARG A O 1
ATOM 1580 N N . ILE A 1 197 ? -19.152 21.252 -0.636 1.00 66.62 197 ILE A N 1
ATOM 1581 C CA . ILE A 1 197 ? -20.372 22.021 -0.339 1.00 66.62 197 ILE A CA 1
ATOM 1582 C C . ILE A 1 197 ? -20.607 23.065 -1.436 1.00 66.62 197 ILE A C 1
ATOM 1584 O O . ILE A 1 197 ? -21.697 23.144 -1.988 1.00 66.62 197 ILE A O 1
ATOM 1588 N N . LYS A 1 198 ? -19.556 23.790 -1.841 1.00 66.25 198 LYS A N 1
ATOM 1589 C CA . LYS A 1 198 ? -19.635 24.758 -2.947 1.00 66.25 198 LYS A CA 1
ATOM 1590 C C . LYS A 1 198 ? -20.010 24.114 -4.285 1.00 66.25 198 LYS A C 1
ATOM 1592 O O . LYS A 1 198 ? -20.803 24.680 -5.028 1.00 66.25 198 LYS A O 1
ATOM 1597 N N . TYR A 1 199 ? -19.444 22.949 -4.600 1.00 64.25 199 TYR A N 1
ATOM 1598 C CA . TYR A 1 199 ? -19.766 22.218 -5.826 1.00 64.25 199 TYR A CA 1
ATOM 1599 C C . TYR A 1 199 ? -21.220 21.721 -5.831 1.00 64.25 199 TYR A C 1
ATOM 1601 O O . TYR A 1 199 ? -21.919 21.871 -6.828 1.00 64.25 199 TYR A O 1
ATOM 1609 N N . GLU A 1 200 ? -21.706 21.171 -4.718 1.00 66.75 200 GLU A N 1
ATOM 1610 C CA . GLU A 1 200 ? -23.096 20.721 -4.577 1.00 66.75 200 GLU A CA 1
ATOM 1611 C C . GLU A 1 200 ? -24.089 21.891 -4.618 1.00 66.75 200 GLU A C 1
ATOM 1613 O O . GLU A 1 200 ? -25.162 21.758 -5.204 1.00 66.75 200 GLU A O 1
ATOM 1618 N N . GLU A 1 201 ? -23.731 23.050 -4.057 1.00 71.50 201 GLU A N 1
ATOM 1619 C CA . GLU A 1 201 ? -24.512 24.286 -4.186 1.00 71.50 201 GLU A CA 1
ATOM 1620 C C . GLU A 1 201 ? -24.608 24.765 -5.646 1.00 71.50 201 GLU A C 1
ATOM 1622 O O . GLU A 1 201 ? -25.650 25.278 -6.058 1.00 71.50 201 GLU A O 1
ATOM 1627 N N . GLU A 1 202 ? -23.541 24.602 -6.435 1.00 68.88 202 GLU A N 1
ATOM 1628 C CA . GLU A 1 202 ? -23.466 25.068 -7.825 1.00 68.88 202 GLU A CA 1
ATOM 1629 C C . GLU A 1 202 ? -24.116 24.095 -8.825 1.00 68.88 202 GLU A C 1
ATOM 1631 O O . GLU A 1 202 ? -24.808 24.528 -9.750 1.00 68.88 202 GLU A O 1
ATOM 1636 N N . TYR A 1 203 ? -23.925 22.786 -8.637 1.00 66.44 203 TYR A N 1
ATOM 1637 C CA . TYR A 1 203 ? -24.304 21.747 -9.605 1.00 66.44 203 TYR A CA 1
ATOM 1638 C C . TYR A 1 203 ? -25.420 20.807 -9.119 1.00 66.44 203 TYR A C 1
ATOM 1640 O O . TYR A 1 203 ? -25.919 19.997 -9.902 1.00 66.44 203 TYR A O 1
ATOM 1648 N N . GLY A 1 204 ? -25.864 20.947 -7.866 1.00 57.72 204 GLY A N 1
ATOM 1649 C CA . GLY A 1 204 ? -26.834 20.067 -7.215 1.00 57.72 204 GLY A CA 1
ATOM 1650 C C . GLY A 1 204 ? -26.187 18.839 -6.564 1.00 57.72 204 GLY A C 1
ATOM 1651 O O . GLY A 1 204 ? -25.106 18.396 -6.951 1.00 57.72 204 GLY A O 1
ATOM 1652 N N . SER A 1 205 ? -26.862 18.264 -5.563 1.00 57.72 205 SER A N 1
ATOM 1653 C CA . SER A 1 205 ? -26.427 17.024 -4.909 1.00 57.72 205 SER A CA 1
ATOM 1654 C C . SER A 1 205 ? -26.446 15.862 -5.903 1.00 57.72 205 SER A C 1
ATOM 1656 O O . SER A 1 205 ? -27.507 15.506 -6.422 1.00 57.72 205 SER A O 1
ATOM 1658 N N . ASN A 1 206 ? -25.295 15.243 -6.149 1.00 51.78 206 ASN A N 1
ATOM 1659 C CA . ASN A 1 206 ? -25.211 14.052 -6.984 1.00 51.78 206 ASN A CA 1
ATOM 1660 C C . ASN A 1 206 ? -25.318 12.812 -6.082 1.00 51.78 206 ASN A C 1
ATOM 1662 O O . ASN A 1 206 ? -24.361 12.459 -5.401 1.00 51.78 206 ASN A O 1
ATOM 1666 N N . GLU A 1 207 ? -26.467 12.129 -6.095 1.00 40.56 207 GLU A N 1
ATOM 1667 C CA . GLU A 1 207 ? -26.727 10.902 -5.308 1.00 40.56 207 GLU A CA 1
ATOM 1668 C C . GLU A 1 207 ? -25.782 9.723 -5.648 1.00 40.56 207 GLU A C 1
ATOM 1670 O O . GLU A 1 207 ? -25.817 8.693 -4.981 1.00 40.56 207 GLU A O 1
ATOM 1675 N N . PHE A 1 208 ? -24.939 9.858 -6.679 1.00 34.31 208 PHE A N 1
ATOM 1676 C CA . PHE A 1 208 ? -24.076 8.796 -7.211 1.00 34.31 208 PHE A CA 1
ATOM 1677 C C . PHE A 1 208 ? -22.606 8.849 -6.771 1.00 34.31 208 PHE A C 1
ATOM 1679 O O . PHE A 1 208 ? -21.870 7.914 -7.077 1.00 34.31 208 PHE A O 1
ATOM 1686 N N . PHE A 1 209 ? -22.164 9.888 -6.056 1.00 37.66 209 PHE A N 1
ATOM 1687 C CA . PHE A 1 209 ? -20.823 9.897 -5.464 1.00 37.66 209 PHE A CA 1
ATOM 1688 C C . PHE A 1 209 ? -20.921 9.485 -3.992 1.00 37.66 209 PHE A C 1
ATOM 1690 O O . PHE A 1 209 ? -21.418 10.236 -3.155 1.00 37.66 209 PHE A O 1
ATOM 1697 N N . SER A 1 210 ? -20.465 8.267 -3.686 1.00 41.28 210 SER A N 1
ATOM 1698 C CA . SER A 1 210 ? -20.277 7.757 -2.322 1.00 41.28 210 SER A CA 1
ATOM 1699 C C . SER A 1 210 ? -19.479 8.766 -1.510 1.00 41.28 210 SER A C 1
ATOM 1701 O O . SER A 1 210 ? -18.358 9.043 -1.909 1.00 41.28 210 SER A O 1
ATOM 1703 N N . ASN A 1 211 ? -20.064 9.304 -0.429 1.00 49.09 211 ASN A N 1
ATOM 1704 C CA . ASN A 1 211 ? -19.576 10.420 0.396 1.00 49.09 211 ASN A CA 1
ATOM 1705 C C . ASN A 1 211 ? -18.048 10.396 0.640 1.00 49.09 211 ASN A C 1
ATOM 1707 O O . ASN A 1 211 ? -17.604 9.874 1.667 1.00 49.09 211 ASN A O 1
ATOM 1711 N N . PRO A 1 212 ? -17.227 11.001 -0.244 1.00 42.72 212 PRO A N 1
ATOM 1712 C CA . PRO A 1 212 ? -15.779 10.914 -0.141 1.00 42.72 212 PRO A CA 1
ATOM 1713 C C . PRO A 1 212 ? -15.177 11.989 0.778 1.00 42.72 212 PRO A C 1
ATOM 1715 O O . PRO A 1 212 ? -13.966 12.159 0.868 1.00 42.72 212 PRO A O 1
ATOM 1718 N N . TYR A 1 213 ? -16.062 12.756 1.414 1.00 46.25 213 TYR A N 1
ATOM 1719 C CA . TYR A 1 213 ? -15.823 14.046 2.052 1.00 46.25 213 TYR A CA 1
ATOM 1720 C C . TYR A 1 213 ? -16.532 14.168 3.396 1.00 46.25 213 TYR A C 1
ATOM 1722 O O . TYR A 1 213 ? -16.601 15.261 3.948 1.00 46.25 213 TYR A O 1
ATOM 1730 N N . GLY A 1 214 ? -17.158 13.099 3.885 1.00 47.38 214 GLY A N 1
ATOM 1731 C CA . GLY A 1 214 ? -17.774 13.129 5.201 1.00 47.38 214 GLY A CA 1
ATOM 1732 C C . GLY A 1 214 ? -16.689 13.359 6.240 1.00 47.38 214 GLY A C 1
ATOM 1733 O O . GLY A 1 214 ? -15.594 12.804 6.118 1.00 47.38 214 GLY A O 1
ATOM 1734 N N . GLY A 1 215 ? -16.977 14.170 7.256 1.00 45.66 215 GLY A N 1
ATOM 1735 C CA . GLY A 1 215 ? -16.209 14.060 8.486 1.00 45.66 215 GLY A CA 1
ATOM 1736 C C . GLY A 1 215 ? -16.423 12.676 9.110 1.00 45.66 215 GLY A C 1
ATOM 1737 O O . GLY A 1 215 ? -17.265 11.891 8.648 1.00 45.66 215 GLY A O 1
ATOM 1738 N N . PRO A 1 216 ? -15.637 12.328 10.133 1.00 48.22 216 PRO A N 1
ATOM 1739 C CA . PRO A 1 216 ? -15.880 11.114 10.892 1.00 48.22 216 PRO A CA 1
ATOM 1740 C C . PRO A 1 216 ? -17.321 11.142 11.407 1.00 48.22 216 PRO A C 1
ATOM 1742 O O . PRO A 1 216 ? -17.786 12.134 11.961 1.00 48.22 216 PRO A O 1
ATOM 1745 N N . SER A 1 217 ? -18.074 10.065 11.206 1.00 46.28 217 SER A N 1
ATOM 1746 C CA . SER A 1 217 ? -19.308 9.929 11.972 1.00 46.28 217 SER A CA 1
ATOM 1747 C C . SER A 1 217 ? -18.929 9.606 13.414 1.00 46.28 217 SER A C 1
ATOM 1749 O O . SER A 1 217 ? -17.931 8.941 13.664 1.00 46.28 217 SER A O 1
ATOM 1751 N N . TYR A 1 218 ? -19.680 10.110 14.380 1.00 39.78 218 TYR A N 1
ATOM 1752 C CA . TYR A 1 218 ? -19.602 9.635 15.749 1.00 39.78 218 TYR A CA 1
ATOM 1753 C C . TYR A 1 218 ? -20.945 9.011 16.098 1.00 39.78 218 TYR A C 1
ATOM 1755 O O . TYR A 1 218 ? -22.002 9.631 15.985 1.00 39.78 218 TYR A O 1
ATOM 1763 N N . VAL A 1 219 ? -20.906 7.771 16.566 1.00 40.44 219 VAL A N 1
ATOM 1764 C CA . VAL A 1 219 ? -22.029 7.144 17.247 1.00 40.44 219 VAL A CA 1
ATOM 1765 C C . VAL A 1 219 ? -22.036 7.685 18.676 1.00 40.44 219 VAL A C 1
ATOM 1767 O O . VAL A 1 219 ? -21.264 7.270 19.547 1.00 40.44 219 VAL A O 1
ATOM 1770 N N . LEU A 1 220 ? -22.911 8.661 18.909 1.00 33.47 220 LEU A N 1
ATOM 1771 C CA . LEU A 1 220 ? -23.275 9.149 20.236 1.00 33.47 220 LEU A CA 1
ATOM 1772 C C . LEU A 1 220 ? -24.594 8.473 20.643 1.00 33.47 220 LEU A C 1
ATOM 1774 O O . LEU A 1 220 ? -25.670 9.057 20.548 1.00 33.47 220 LEU A O 1
ATOM 1778 N N . GLY A 1 221 ? -24.531 7.216 21.090 1.00 43.91 221 GLY A N 1
ATOM 1779 C CA . GLY A 1 221 ? -25.721 6.452 21.498 1.00 43.91 221 GLY A CA 1
ATOM 1780 C C . GLY A 1 221 ? -26.407 5.713 20.338 1.00 43.91 221 GLY A C 1
ATOM 1781 O O . GLY A 1 221 ? -25.739 5.037 19.572 1.00 43.91 221 GLY A O 1
ATOM 1782 N N . GLU A 1 222 ? -27.741 5.782 20.218 1.00 35.19 222 GLU A N 1
ATOM 1783 C CA . GLU A 1 222 ? -28.510 5.090 19.152 1.00 35.19 222 GLU A CA 1
ATOM 1784 C C . GLU A 1 222 ? -28.534 5.846 17.806 1.00 35.19 222 GLU A C 1
ATOM 1786 O O . GLU A 1 222 ? -29.221 5.433 16.871 1.00 35.19 222 GLU A O 1
ATOM 1791 N N . THR A 1 223 ? -27.814 6.964 17.698 1.00 37.31 223 THR A N 1
ATOM 1792 C CA . THR A 1 223 ? -27.777 7.810 16.501 1.00 37.31 223 THR A CA 1
ATOM 1793 C C . THR A 1 223 ? -26.346 7.969 15.999 1.00 37.31 223 THR A C 1
ATOM 1795 O O . THR A 1 223 ? -25.479 8.430 16.741 1.00 37.31 223 THR A O 1
ATOM 1798 N N . GLU A 1 224 ? -26.117 7.613 14.733 1.00 46.62 224 GLU A N 1
ATOM 1799 C CA . GLU A 1 224 ? -24.950 8.052 13.962 1.00 46.62 224 GLU A CA 1
ATOM 1800 C C . GLU A 1 224 ? -25.116 9.545 13.666 1.00 46.62 224 GLU A C 1
ATOM 1802 O O . GLU A 1 224 ? -26.016 9.944 12.924 1.00 46.62 224 GLU A O 1
ATOM 1807 N N . GLU A 1 225 ? -24.281 10.386 14.271 1.00 45.59 225 GLU A N 1
ATOM 1808 C CA . GLU A 1 225 ? -24.160 11.786 13.879 1.00 45.59 225 GLU A CA 1
ATOM 1809 C C . GLU A 1 225 ? -22.950 11.871 12.945 1.00 45.59 225 GLU A C 1
ATOM 1811 O O . GLU A 1 225 ? -21.812 11.644 13.351 1.00 45.59 225 GLU A O 1
ATOM 1816 N N . ILE A 1 226 ? -23.181 12.076 11.649 1.00 51.78 226 ILE A N 1
ATOM 1817 C CA . ILE A 1 226 ? -22.098 12.377 10.705 1.00 51.78 226 ILE A CA 1
ATOM 1818 C C . ILE A 1 226 ? -21.677 13.816 10.992 1.00 51.78 226 ILE A C 1
ATOM 1820 O O . ILE A 1 226 ? -22.502 14.717 10.840 1.00 51.78 226 ILE A O 1
ATOM 1824 N N . THR A 1 227 ? -20.437 14.056 11.433 1.00 55.34 227 THR A N 1
ATOM 1825 C CA . THR A 1 227 ? -19.955 15.436 11.542 1.00 55.34 227 THR A CA 1
ATOM 1826 C C . THR A 1 227 ? -19.524 15.915 10.163 1.00 55.34 227 THR A C 1
ATOM 1828 O O . THR A 1 227 ? -18.835 15.214 9.429 1.00 55.34 227 THR A O 1
ATOM 1831 N N . ASP A 1 228 ? -19.892 17.142 9.797 1.00 64.25 228 ASP A N 1
ATOM 1832 C CA . ASP A 1 228 ? -19.429 17.787 8.558 1.00 64.25 228 ASP A CA 1
ATOM 1833 C C . ASP A 1 228 ? -18.015 18.389 8.717 1.00 64.25 228 ASP A C 1
ATOM 1835 O O . ASP A 1 228 ? -17.643 19.340 8.029 1.00 64.25 228 ASP A O 1
ATOM 1839 N N . SER A 1 229 ? -17.226 17.880 9.668 1.00 69.56 229 SER A N 1
ATOM 1840 C CA . SER A 1 229 ? -15.887 18.382 9.975 1.00 69.56 229 SER A CA 1
ATOM 1841 C C . SER A 1 229 ? -15.004 17.332 10.643 1.00 69.56 229 SER A C 1
ATOM 1843 O O . SER A 1 229 ? -15.482 16.540 11.454 1.00 69.56 229 SER A O 1
ATOM 1845 N N . TRP A 1 230 ? -13.711 17.407 10.348 1.00 79.94 230 TRP A N 1
ATOM 1846 C CA . TRP A 1 230 ? -12.605 16.703 10.989 1.00 79.94 230 TRP A CA 1
ATOM 1847 C C . TRP A 1 230 ? -12.026 17.545 12.126 1.00 79.94 230 TRP A C 1
ATOM 1849 O O . TRP A 1 230 ? -11.792 18.743 11.940 1.00 79.94 230 TRP A O 1
ATOM 1859 N N . ASN A 1 231 ? -11.766 16.935 13.280 1.00 84.12 231 ASN A N 1
ATOM 1860 C CA . ASN A 1 231 ? -11.102 17.592 14.406 1.00 84.12 231 ASN A CA 1
ATOM 1861 C C . ASN A 1 231 ? -9.630 17.172 14.495 1.00 84.12 231 ASN A C 1
ATOM 1863 O O . ASN A 1 231 ? -9.187 16.257 13.798 1.00 84.12 231 ASN A O 1
ATOM 1867 N N . LYS A 1 232 ? -8.859 17.823 15.377 1.00 85.69 232 LYS A N 1
ATOM 1868 C CA . LYS A 1 232 ? -7.441 17.479 15.580 1.00 85.69 232 LYS A CA 1
ATOM 1869 C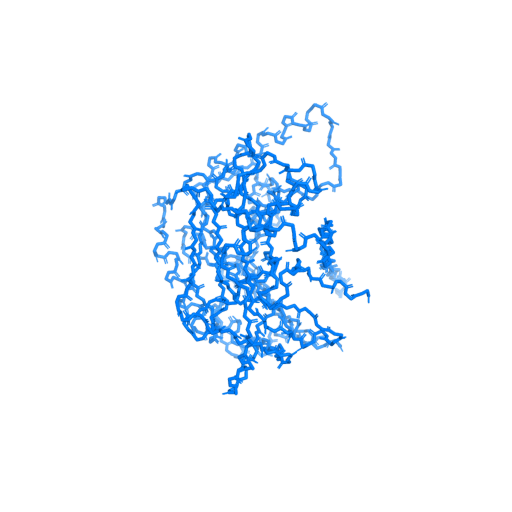 C . LYS A 1 232 ? -7.253 16.039 16.055 1.00 85.69 232 LYS A C 1
ATOM 1871 O O . LYS A 1 232 ? -6.277 15.389 15.708 1.00 85.69 232 LYS A O 1
ATOM 1876 N N . GLU A 1 233 ? -8.200 15.533 16.829 1.00 84.06 233 GLU A N 1
ATOM 1877 C CA . GLU A 1 233 ? -8.199 14.170 17.348 1.00 84.06 233 GLU A CA 1
ATOM 1878 C C . GLU A 1 233 ? -8.377 13.125 16.234 1.00 84.06 233 GLU A C 1
ATOM 1880 O O . GLU A 1 233 ? -8.045 11.955 16.425 1.00 84.06 233 GLU A O 1
ATOM 1885 N N . ASP A 1 234 ? -8.902 13.525 15.074 1.00 81.44 234 ASP A N 1
ATOM 1886 C CA . ASP A 1 234 ? -9.148 12.650 13.927 1.00 81.44 234 ASP A CA 1
ATOM 1887 C C . ASP A 1 234 ? -8.000 12.661 12.913 1.00 81.44 234 ASP A C 1
ATOM 1889 O O . ASP A 1 234 ? -8.049 11.905 11.941 1.00 81.44 234 ASP A O 1
ATOM 1893 N N . GLU A 1 235 ? -6.963 13.475 13.138 1.00 89.50 235 GLU A N 1
ATOM 1894 C CA . GLU A 1 235 ? -5.752 13.457 12.320 1.00 89.50 235 GLU A CA 1
ATOM 1895 C C . GLU A 1 235 ? -5.105 12.065 12.348 1.00 89.50 235 GLU A C 1
ATOM 1897 O O . GLU A 1 235 ? -5.073 11.382 13.382 1.00 89.50 235 GLU A O 1
ATOM 1902 N N . ALA A 1 236 ? -4.575 11.641 11.203 1.00 91.38 236 ALA A N 1
ATOM 1903 C CA . ALA A 1 236 ? -4.001 10.313 11.032 1.00 91.38 236 ALA A CA 1
ATOM 1904 C C . ALA A 1 236 ? -2.890 10.306 9.984 1.00 91.38 236 ALA A C 1
ATOM 1906 O O . ALA A 1 236 ? -2.884 11.119 9.064 1.00 91.38 236 ALA A O 1
ATOM 1907 N N . TYR A 1 237 ? -1.985 9.341 10.086 1.00 91.38 237 TYR A N 1
ATOM 1908 C CA . TYR A 1 237 ? -1.112 8.973 8.983 1.00 91.38 237 TYR A CA 1
ATOM 1909 C C . TYR A 1 237 ? -1.720 7.822 8.197 1.00 91.38 237 TYR A C 1
ATOM 1911 O O . TYR A 1 237 ? -2.229 6.863 8.779 1.00 91.38 237 TYR A O 1
ATOM 1919 N N . ILE A 1 238 ? -1.596 7.887 6.877 1.00 88.81 238 ILE A N 1
ATOM 1920 C CA . ILE A 1 238 ? -1.683 6.711 6.016 1.00 88.81 238 ILE A CA 1
ATOM 1921 C C . ILE A 1 238 ? -0.254 6.270 5.735 1.00 88.81 238 ILE A C 1
ATOM 1923 O O . ILE A 1 238 ? 0.515 7.041 5.170 1.00 88.81 238 ILE A O 1
ATOM 1927 N N . LEU A 1 239 ? 0.094 5.049 6.118 1.00 90.31 239 LEU A N 1
ATOM 1928 C CA . LEU A 1 239 ? 1.407 4.459 5.907 1.00 90.31 239 LEU A CA 1
ATOM 1929 C C . LEU A 1 239 ? 1.318 3.353 4.856 1.00 90.31 239 LEU A C 1
ATOM 1931 O O . LEU A 1 239 ? 0.410 2.518 4.888 1.00 90.31 239 LEU A O 1
ATOM 1935 N N . PHE A 1 240 ? 2.283 3.345 3.945 1.00 86.69 240 PHE A N 1
ATOM 1936 C CA . PHE A 1 240 ? 2.390 2.399 2.846 1.00 86.69 240 PHE A CA 1
ATOM 1937 C C . PHE A 1 240 ? 3.606 1.511 3.045 1.00 86.69 240 PHE A C 1
ATOM 1939 O O . PHE A 1 240 ? 4.721 1.987 3.283 1.00 86.69 240 PHE A O 1
ATOM 1946 N N . TYR A 1 241 ? 3.381 0.213 2.898 1.00 87.38 241 TYR A N 1
ATOM 1947 C CA . TYR A 1 241 ? 4.403 -0.805 3.015 1.00 87.38 241 TYR A CA 1
ATOM 1948 C C . TYR A 1 241 ? 4.413 -1.686 1.767 1.00 87.38 241 TYR A C 1
ATOM 1950 O O . TYR A 1 241 ? 3.361 -2.008 1.209 1.00 87.38 241 TYR A O 1
ATOM 1958 N N . GLN A 1 242 ? 5.604 -2.090 1.340 1.00 84.81 242 GLN A N 1
ATOM 1959 C CA . GLN A 1 242 ? 5.817 -3.000 0.214 1.00 84.81 242 GLN A CA 1
ATOM 1960 C C . GLN A 1 242 ? 6.420 -4.303 0.702 1.00 84.81 242 GLN A C 1
ATOM 1962 O O . GLN A 1 242 ? 7.164 -4.319 1.681 1.00 84.81 242 GLN A O 1
ATOM 1967 N N . GLN A 1 243 ? 6.089 -5.395 0.018 1.00 83.69 243 GLN A N 1
ATOM 1968 C CA . GLN A 1 243 ? 6.708 -6.676 0.305 1.00 83.69 243 GLN A CA 1
ATOM 1969 C C . GLN A 1 243 ? 8.191 -6.632 -0.075 1.00 83.69 243 GLN A C 1
ATOM 1971 O O . GLN A 1 243 ? 8.545 -6.260 -1.197 1.00 83.69 243 GLN A O 1
ATOM 1976 N N . ASN A 1 244 ? 9.039 -7.067 0.854 1.00 77.06 244 ASN A N 1
ATOM 1977 C CA . ASN A 1 244 ? 10.470 -7.188 0.618 1.00 77.06 244 ASN A CA 1
ATOM 1978 C C . ASN A 1 244 ? 10.827 -8.545 0.029 1.00 77.06 244 ASN A C 1
ATOM 1980 O O . ASN A 1 244 ? 10.271 -9.580 0.414 1.00 77.06 244 ASN A O 1
ATOM 1984 N N . TYR A 1 245 ? 11.859 -8.542 -0.804 1.00 70.25 245 TYR A N 1
ATOM 1985 C CA . TYR A 1 245 ? 12.573 -9.728 -1.234 1.00 70.25 245 TYR A CA 1
ATOM 1986 C C . TYR A 1 245 ? 14.049 -9.405 -1.507 1.00 70.25 245 TYR A C 1
ATOM 1988 O O . TYR A 1 245 ? 14.334 -8.478 -2.249 1.00 70.25 245 TYR A O 1
ATOM 1996 N N . ASN A 1 246 ? 14.981 -10.175 -0.927 1.00 61.00 246 ASN A N 1
ATOM 1997 C CA . ASN A 1 246 ? 16.438 -10.025 -1.112 1.00 61.00 246 ASN A CA 1
ATOM 1998 C C . ASN A 1 246 ? 16.951 -8.572 -1.016 1.00 61.00 246 ASN A C 1
ATOM 2000 O O . ASN A 1 246 ? 17.600 -8.078 -1.931 1.00 61.00 246 ASN A O 1
ATOM 2004 N N . ASP A 1 247 ? 16.653 -7.888 0.094 1.00 64.31 247 ASP A N 1
ATOM 2005 C CA . ASP A 1 247 ? 17.032 -6.482 0.336 1.00 64.31 247 ASP A CA 1
ATOM 2006 C C . ASP A 1 247 ? 16.447 -5.462 -0.670 1.00 64.31 247 ASP A C 1
ATOM 2008 O O . ASP A 1 247 ? 16.843 -4.296 -0.675 1.00 64.31 247 ASP A O 1
ATOM 2012 N N . ASP A 1 248 ? 15.464 -5.882 -1.471 1.00 66.62 248 ASP A N 1
ATOM 2013 C CA . ASP A 1 248 ? 14.778 -5.081 -2.483 1.00 66.62 248 ASP A CA 1
ATOM 2014 C C . ASP A 1 248 ? 13.244 -5.168 -2.336 1.00 66.62 248 ASP A C 1
ATOM 2016 O O . ASP A 1 248 ? 12.707 -6.003 -1.600 1.00 66.62 248 ASP A O 1
ATOM 2020 N N . PHE A 1 249 ? 12.520 -4.281 -3.017 1.00 73.44 249 PHE A N 1
ATOM 2021 C CA . PHE A 1 249 ? 11.061 -4.240 -3.016 1.00 73.44 249 PHE A CA 1
ATOM 2022 C C . PHE A 1 249 ? 10.478 -4.869 -4.279 1.00 73.44 249 PHE A C 1
ATOM 2024 O O . PHE A 1 249 ? 10.897 -4.579 -5.402 1.00 73.44 249 PHE A O 1
ATOM 2031 N N . ILE A 1 250 ? 9.404 -5.642 -4.107 1.00 76.12 250 ILE A N 1
ATOM 2032 C CA . ILE A 1 250 ? 8.514 -5.955 -5.225 1.00 76.12 250 ILE A CA 1
ATOM 2033 C C . ILE A 1 250 ? 7.626 -4.731 -5.425 1.00 76.12 250 ILE A C 1
ATOM 2035 O O . ILE A 1 250 ? 6.686 -4.478 -4.670 1.00 76.12 250 ILE A O 1
ATOM 2039 N N . SER A 1 251 ? 7.984 -3.933 -6.423 1.00 71.31 251 SER A N 1
ATOM 2040 C CA . SER A 1 251 ? 7.240 -2.752 -6.801 1.00 71.31 251 SER A CA 1
ATOM 2041 C C . SER A 1 251 ? 5.878 -3.140 -7.371 1.00 71.31 251 SER A C 1
ATOM 2043 O O . SER A 1 251 ? 5.778 -3.998 -8.253 1.00 71.31 251 SER A O 1
ATOM 2045 N N . PRO A 1 252 ? 4.823 -2.492 -6.884 1.00 63.12 252 PRO A N 1
ATOM 2046 C CA . PRO A 1 252 ? 3.483 -2.763 -7.334 1.00 63.12 252 PRO A CA 1
ATOM 2047 C C . PRO A 1 252 ? 3.204 -2.110 -8.692 1.00 63.12 252 PRO A C 1
ATOM 2049 O O . PRO A 1 252 ? 3.625 -0.981 -8.945 1.00 63.12 252 PRO A O 1
ATOM 2052 N N . LEU A 1 253 ? 2.433 -2.789 -9.543 1.00 61.03 253 LEU A N 1
ATOM 2053 C CA . LEU A 1 253 ? 1.822 -2.211 -10.749 1.00 61.03 253 LEU A CA 1
ATOM 2054 C C . LEU A 1 253 ? 0.583 -1.372 -10.420 1.00 61.03 253 LEU A C 1
ATOM 2056 O O . LEU A 1 253 ? 0.042 -0.693 -11.295 1.00 61.03 253 LEU A O 1
ATOM 2060 N N . SER A 1 254 ? 0.092 -1.437 -9.179 1.00 56.03 254 SER A N 1
ATOM 2061 C CA . SER A 1 254 ? -1.057 -0.662 -8.714 1.00 56.03 254 SER A CA 1
ATOM 2062 C C . SER A 1 254 ? -1.031 -0.425 -7.205 1.00 56.03 254 SER A C 1
ATOM 2064 O O . SER A 1 254 ? -0.545 -1.247 -6.444 1.00 56.03 254 SER A O 1
ATOM 2066 N N . LEU A 1 255 ? -1.631 0.665 -6.722 1.00 47.97 255 LEU A N 1
ATOM 2067 C CA . LEU A 1 255 ? -1.707 0.938 -5.280 1.00 47.97 255 LEU A CA 1
ATOM 2068 C C . LEU A 1 255 ? -2.444 -0.152 -4.475 1.00 47.97 255 LEU A C 1
ATOM 2070 O O . LEU A 1 255 ? -2.168 -0.318 -3.291 1.00 47.97 255 LEU A O 1
ATOM 2074 N N . VAL A 1 256 ? -3.315 -0.938 -5.122 1.00 53.06 256 VAL A N 1
ATOM 2075 C CA . VAL A 1 256 ? -3.936 -2.154 -4.550 1.00 53.06 256 VAL A CA 1
ATOM 2076 C C . VAL A 1 256 ? -2.960 -3.326 -4.393 1.00 53.06 256 VAL A C 1
ATOM 2078 O O . VAL A 1 256 ? -3.393 -4.468 -4.291 1.00 53.06 256 VAL A O 1
ATOM 2081 N N . GLU A 1 257 ? -1.653 -3.066 -4.416 1.00 66.94 257 GLU A N 1
ATOM 2082 C CA . GLU A 1 257 ? -0.597 -4.040 -4.133 1.00 66.94 257 GLU A CA 1
ATOM 2083 C C . GLU A 1 257 ? 0.290 -3.631 -2.936 1.00 66.94 257 GLU A C 1
ATOM 2085 O O . GLU A 1 257 ? 1.156 -4.400 -2.521 1.00 66.94 257 GLU A O 1
ATOM 2090 N N . TYR A 1 258 ? 0.040 -2.471 -2.310 1.00 78.12 258 TYR A N 1
ATOM 2091 C CA . TYR A 1 258 ? 0.651 -2.116 -1.023 1.00 78.12 258 TYR A CA 1
ATOM 2092 C C . TYR A 1 258 ? -0.088 -2.778 0.143 1.00 78.12 258 TYR A C 1
ATOM 2094 O O . TYR A 1 258 ? -1.274 -3.113 0.059 1.00 78.12 258 TYR A O 1
ATOM 2102 N N . LEU A 1 259 ? 0.607 -2.904 1.271 1.00 87.38 259 LEU A N 1
ATOM 2103 C CA . LEU A 1 259 ? -0.039 -2.942 2.573 1.00 87.38 259 LEU A CA 1
ATOM 2104 C C . LEU A 1 259 ? -0.226 -1.495 3.045 1.00 87.38 259 LEU A C 1
ATOM 2106 O O . LEU A 1 259 ? 0.746 -0.768 3.250 1.00 87.38 259 LEU A O 1
ATOM 2110 N N . THR A 1 260 ? -1.476 -1.078 3.206 1.00 89.19 260 THR A N 1
ATOM 2111 C CA . THR A 1 260 ? -1.841 0.277 3.626 1.00 89.19 260 THR A CA 1
ATOM 2112 C C . THR A 1 260 ? -2.424 0.236 5.027 1.00 89.19 260 THR A C 1
ATOM 2114 O O . THR A 1 260 ? -3.383 -0.493 5.282 1.00 89.19 260 THR A O 1
ATOM 2117 N N . ILE A 1 261 ? -1.862 1.034 5.933 1.00 92.38 261 ILE A N 1
ATOM 2118 C CA . ILE A 1 261 ? -2.294 1.128 7.329 1.00 92.38 261 ILE A CA 1
ATOM 2119 C C . ILE A 1 261 ? -2.629 2.581 7.653 1.00 92.38 261 ILE A C 1
ATOM 2121 O O . ILE A 1 261 ? -1.835 3.477 7.384 1.00 92.38 261 ILE A O 1
ATOM 2125 N N . VAL A 1 262 ? -3.791 2.821 8.257 1.00 91.75 262 VAL A N 1
ATOM 2126 C CA . VAL A 1 262 ? -4.182 4.138 8.773 1.00 91.75 262 VAL A CA 1
ATOM 2127 C C . VAL A 1 262 ? -4.005 4.151 10.287 1.00 91.75 262 VAL A C 1
ATOM 2129 O O . VAL A 1 262 ? -4.699 3.417 10.995 1.00 91.75 262 VAL A O 1
ATOM 2132 N N . CYS A 1 263 ? -3.100 4.998 10.779 1.00 93.31 263 CYS A N 1
ATOM 2133 C CA . CYS A 1 263 ? -2.801 5.177 12.199 1.00 93.31 263 CYS A CA 1
ATOM 2134 C C . CYS A 1 263 ? -3.183 6.588 12.648 1.00 93.31 263 CYS A C 1
ATOM 2136 O O . CYS A 1 263 ? -2.618 7.573 12.171 1.00 93.31 263 CYS A O 1
ATOM 2138 N N . ARG A 1 264 ? -4.125 6.696 13.584 1.00 91.44 264 ARG A N 1
ATOM 2139 C CA . ARG A 1 264 ? -4.538 7.975 14.175 1.00 91.44 264 ARG A CA 1
ATOM 2140 C C . ARG A 1 264 ? -3.480 8.534 15.119 1.00 91.44 264 ARG A C 1
ATOM 2142 O O . ARG A 1 264 ? -2.624 7.809 15.626 1.00 91.44 264 ARG A O 1
ATOM 2149 N N . THR A 1 265 ? -3.580 9.831 15.397 1.00 91.00 265 THR A N 1
ATOM 2150 C CA . THR A 1 265 ? -2.702 10.525 16.351 1.00 91.00 265 THR A CA 1
ATOM 2151 C C . THR A 1 265 ? -2.866 10.071 17.805 1.00 91.00 265 THR A C 1
ATOM 2153 O O . THR A 1 265 ? -1.985 10.321 18.619 1.00 91.00 265 THR A O 1
ATOM 2156 N N . ASP A 1 266 ? -3.935 9.350 18.147 1.00 89.62 266 ASP A N 1
ATOM 2157 C CA . ASP A 1 266 ? -4.080 8.679 19.446 1.00 89.62 266 ASP A CA 1
ATOM 2158 C C . ASP A 1 266 ? -3.337 7.327 19.522 1.00 89.62 266 ASP A C 1
ATOM 2160 O O . ASP A 1 266 ? -3.387 6.648 20.549 1.00 89.62 266 ASP A O 1
ATOM 2164 N N . GLY A 1 267 ? -2.643 6.936 18.447 1.00 89.56 267 GLY A N 1
ATOM 2165 C CA . GLY A 1 267 ? -1.879 5.696 18.340 1.00 89.56 267 GLY A CA 1
ATOM 2166 C C . GLY A 1 267 ? -2.708 4.476 17.935 1.00 89.56 267 GLY A C 1
ATOM 2167 O O . GLY A 1 267 ? -2.174 3.368 17.918 1.00 89.56 267 GLY A O 1
ATOM 2168 N N . LYS A 1 268 ? -3.998 4.636 17.609 1.00 89.00 268 LYS A N 1
ATOM 2169 C CA . LYS A 1 268 ? -4.842 3.520 17.167 1.00 89.00 268 LYS A CA 1
ATOM 2170 C C . LYS A 1 268 ? -4.737 3.294 15.659 1.00 89.00 268 LYS A C 1
ATOM 2172 O O . LYS A 1 268 ? -4.899 4.218 14.860 1.00 89.00 268 LYS A O 1
ATOM 2177 N N . ILE A 1 269 ? -4.552 2.034 15.267 1.00 91.81 269 ILE A N 1
ATOM 2178 C CA . ILE A 1 269 ? -4.732 1.590 13.880 1.00 91.81 269 ILE A CA 1
ATOM 2179 C C . ILE A 1 269 ? -6.232 1.459 13.617 1.00 91.81 269 ILE A C 1
ATOM 2181 O O . ILE A 1 269 ? -6.914 0.710 14.310 1.00 91.81 269 ILE A O 1
ATOM 2185 N N . VAL A 1 270 ? -6.748 2.183 12.623 1.00 87.88 270 VAL A N 1
ATOM 2186 C CA . VAL A 1 270 ? -8.194 2.242 12.330 1.00 87.88 270 VAL A CA 1
ATOM 2187 C C . VAL A 1 270 ? -8.583 1.611 10.998 1.00 87.88 270 VAL A C 1
ATOM 2189 O O . VAL A 1 270 ? -9.737 1.223 10.815 1.00 87.88 270 VAL A O 1
ATOM 2192 N N . SER A 1 271 ? -7.638 1.466 10.073 1.00 89.12 271 SER A N 1
ATOM 2193 C CA . SER A 1 271 ? -7.851 0.727 8.831 1.00 89.12 271 SER A CA 1
ATOM 2194 C C . SER A 1 271 ? -6.578 0.013 8.411 1.00 89.12 271 SER A C 1
ATOM 2196 O O . SER A 1 271 ? -5.485 0.566 8.534 1.00 89.12 271 SER A O 1
ATOM 2198 N N . VAL A 1 272 ? -6.736 -1.205 7.906 1.00 91.38 272 VAL A N 1
ATOM 2199 C CA . VAL A 1 272 ? -5.681 -1.967 7.246 1.00 91.38 272 VAL A CA 1
ATOM 2200 C C . VAL A 1 272 ? -6.254 -2.562 5.973 1.00 91.38 272 VAL A C 1
ATOM 2202 O O . VAL A 1 272 ? -7.280 -3.246 6.014 1.00 91.38 272 VAL A O 1
ATOM 2205 N N . LEU A 1 273 ? -5.576 -2.332 4.856 1.00 88.00 273 LEU A N 1
ATOM 2206 C CA . LEU A 1 273 ? -5.852 -2.971 3.579 1.00 88.00 273 LEU A CA 1
ATOM 2207 C C . LEU A 1 273 ? -4.582 -3.671 3.118 1.00 88.00 273 LEU A C 1
ATOM 2209 O O . LEU A 1 273 ? -3.542 -3.031 2.977 1.00 88.00 273 LEU A O 1
ATOM 2213 N N . ALA A 1 274 ? -4.674 -4.975 2.890 1.00 86.19 274 ALA A N 1
ATOM 2214 C CA . ALA A 1 274 ? -3.548 -5.759 2.428 1.00 86.19 274 ALA A CA 1
ATOM 2215 C C . ALA A 1 274 ? -3.853 -6.470 1.121 1.00 86.19 274 ALA A C 1
ATOM 2217 O O . ALA A 1 274 ? -4.948 -6.993 0.890 1.00 86.19 274 ALA A O 1
ATOM 2218 N N . SER A 1 275 ? -2.816 -6.500 0.306 1.00 75.12 275 SER A N 1
ATOM 2219 C CA . SER A 1 275 ? -2.809 -7.040 -1.040 1.00 75.12 275 SER A CA 1
ATOM 2220 C C . SER A 1 275 ? -2.114 -8.401 -1.071 1.00 75.12 275 SER A C 1
ATOM 2222 O O . SER A 1 275 ? -1.475 -8.755 -0.087 1.00 75.12 275 SER A O 1
ATOM 2224 N N . PRO A 1 276 ? -2.187 -9.168 -2.170 1.00 78.94 276 PRO A N 1
ATOM 2225 C CA . PRO A 1 276 ? -1.624 -10.511 -2.248 1.00 78.94 276 PRO A CA 1
ATOM 2226 C C . PRO A 1 276 ? -0.151 -10.557 -1.848 1.00 78.94 276 PRO A C 1
ATOM 2228 O O . PRO A 1 276 ? 0.696 -9.944 -2.493 1.00 78.94 276 PRO A O 1
ATOM 2231 N N . MET A 1 277 ? 0.153 -11.319 -0.798 1.00 86.06 277 MET A N 1
ATOM 2232 C CA . MET A 1 277 ? 1.526 -11.603 -0.388 1.00 86.06 277 MET A CA 1
ATOM 2233 C C . MET A 1 277 ? 2.089 -12.741 -1.236 1.00 86.06 277 MET A C 1
ATOM 2235 O O . MET A 1 277 ? 1.445 -13.768 -1.417 1.00 86.06 277 MET A O 1
ATOM 2239 N N . LEU A 1 278 ? 3.318 -12.604 -1.716 1.00 85.19 278 LEU A N 1
ATOM 2240 C CA . LEU A 1 278 ? 3.983 -13.608 -2.537 1.00 85.19 278 LEU A CA 1
ATOM 2241 C C . LEU A 1 278 ? 4.838 -14.557 -1.699 1.00 85.19 278 LEU A C 1
ATOM 2243 O O . LEU A 1 278 ? 5.637 -14.136 -0.864 1.00 85.19 278 LEU A O 1
ATOM 2247 N N . GLU A 1 279 ? 4.697 -15.854 -1.944 1.00 85.56 279 GLU A N 1
ATOM 2248 C CA . GLU A 1 279 ? 5.613 -16.881 -1.466 1.00 85.56 279 GLU A CA 1
ATOM 2249 C C . GLU A 1 279 ? 6.799 -16.957 -2.425 1.00 85.56 279 GLU A C 1
ATOM 2251 O O . GLU A 1 279 ? 6.787 -17.684 -3.423 1.00 85.56 279 GLU A O 1
ATOM 2256 N N . MET A 1 280 ? 7.821 -16.154 -2.135 1.00 78.75 280 MET A N 1
ATOM 2257 C CA . MET A 1 280 ? 9.015 -16.115 -2.964 1.00 78.75 280 MET A CA 1
ATOM 2258 C C . MET A 1 280 ? 9.775 -17.446 -2.857 1.00 78.75 280 MET A C 1
ATOM 2260 O O . MET A 1 280 ? 10.027 -17.924 -1.747 1.00 78.75 280 MET A O 1
ATOM 2264 N N . PRO A 1 281 ? 10.132 -18.075 -3.988 1.00 73.56 281 PRO A N 1
ATOM 2265 C CA . PRO A 1 281 ? 10.736 -19.398 -3.979 1.00 73.56 281 PRO A CA 1
ATOM 2266 C C . PRO A 1 281 ? 12.139 -19.378 -3.361 1.00 73.56 281 PRO A C 1
ATOM 2268 O O . PRO A 1 281 ? 12.917 -18.451 -3.572 1.00 73.56 281 PRO A O 1
ATOM 2271 N N . GLU A 1 282 ? 12.505 -20.465 -2.671 1.00 69.38 282 GLU A N 1
ATOM 2272 C CA . GLU A 1 282 ? 13.870 -20.671 -2.150 1.00 69.38 282 GLU A CA 1
ATOM 2273 C C . GLU A 1 282 ? 14.925 -20.776 -3.265 1.00 69.38 282 GLU A C 1
ATOM 2275 O O . GLU A 1 282 ? 16.121 -20.633 -3.019 1.00 69.38 282 GLU A O 1
ATOM 2280 N N . LYS A 1 283 ? 14.497 -21.082 -4.496 1.00 68.75 283 LYS A N 1
ATOM 2281 C CA . LYS A 1 283 ? 15.377 -21.122 -5.663 1.00 68.75 283 LYS A CA 1
ATOM 2282 C C . LYS A 1 283 ? 15.476 -19.736 -6.283 1.00 68.75 283 LYS A C 1
ATOM 2284 O O . LYS A 1 283 ? 14.458 -19.135 -6.627 1.00 68.75 283 LYS A O 1
ATOM 2289 N N . GLU A 1 284 ? 16.713 -19.307 -6.500 1.00 71.69 284 GLU A N 1
ATOM 2290 C CA . GLU A 1 284 ? 17.031 -18.117 -7.285 1.00 71.69 284 GLU A CA 1
ATOM 2291 C C . GLU A 1 284 ? 16.367 -18.181 -8.665 1.00 71.69 284 GLU A C 1
ATOM 2293 O O . GLU A 1 284 ? 16.266 -19.248 -9.289 1.00 71.69 284 GLU A O 1
ATOM 2298 N N . GLY A 1 285 ? 15.881 -17.025 -9.113 1.00 76.06 285 GLY A N 1
ATOM 2299 C CA . GLY A 1 285 ? 15.249 -16.871 -10.413 1.00 76.06 285 GLY A CA 1
ATOM 2300 C C . GLY A 1 285 ? 16.254 -17.064 -11.541 1.00 76.06 285 GLY A C 1
ATOM 2301 O O . GLY A 1 285 ? 17.470 -17.138 -11.347 1.00 76.06 285 GLY A O 1
ATOM 2302 N N . LYS A 1 286 ? 15.751 -17.140 -12.771 1.00 84.06 286 LYS A N 1
ATOM 2303 C CA . LYS A 1 286 ? 16.630 -17.182 -13.936 1.00 84.06 286 LYS A CA 1
ATOM 2304 C C . LYS A 1 286 ? 17.203 -15.786 -14.161 1.00 84.06 286 LYS A C 1
ATOM 2306 O O . LYS A 1 286 ? 16.451 -14.852 -14.404 1.00 84.06 286 LYS A O 1
ATOM 2311 N N . VAL A 1 287 ? 18.527 -15.658 -14.132 1.00 83.56 287 VAL A N 1
ATOM 2312 C CA . VAL A 1 287 ? 19.202 -14.414 -14.523 1.00 83.56 287 VAL A CA 1
ATOM 2313 C C . VAL A 1 287 ? 18.991 -14.180 -16.019 1.00 83.56 287 VAL A C 1
ATOM 2315 O O . VAL A 1 287 ? 19.389 -15.007 -16.844 1.00 83.56 287 VAL A O 1
ATOM 2318 N N . GLU A 1 288 ? 18.378 -13.053 -16.360 1.00 83.56 288 GLU A N 1
ATOM 2319 C CA . GLU A 1 288 ? 18.149 -12.611 -17.731 1.00 83.56 288 GLU A CA 1
ATOM 2320 C C . GLU A 1 288 ? 19.068 -11.444 -18.103 1.00 83.56 288 GLU A C 1
ATOM 2322 O O . GLU A 1 288 ? 19.565 -10.693 -17.261 1.00 83.56 288 GLU A O 1
ATOM 2327 N N . ASN A 1 289 ? 19.307 -11.280 -19.404 1.00 86.75 289 ASN A N 1
ATOM 2328 C CA . ASN A 1 289 ? 19.923 -10.054 -19.894 1.00 86.75 289 ASN A CA 1
ATOM 2329 C C . ASN A 1 289 ? 18.859 -8.960 -19.936 1.00 86.75 289 ASN A C 1
ATOM 2331 O O . ASN A 1 289 ? 17.817 -9.136 -20.563 1.00 86.75 289 ASN A O 1
ATOM 2335 N N . THR A 1 290 ? 19.153 -7.835 -19.298 1.00 87.88 290 THR A N 1
ATOM 2336 C CA . THR A 1 290 ? 18.278 -6.667 -19.264 1.00 87.88 290 THR A CA 1
ATOM 2337 C C . THR A 1 290 ? 18.824 -5.553 -20.147 1.00 87.88 290 THR A C 1
ATOM 2339 O O . THR A 1 290 ? 20.039 -5.451 -20.336 1.00 87.88 290 THR A O 1
ATOM 2342 N N . ILE A 1 291 ? 17.932 -4.700 -20.642 1.00 88.56 291 ILE A N 1
ATOM 2343 C CA . ILE A 1 291 ? 18.291 -3.417 -21.250 1.00 88.56 291 ILE A CA 1
ATOM 2344 C C . ILE A 1 291 ? 18.899 -2.482 -20.191 1.00 88.56 291 ILE A C 1
ATOM 2346 O O . ILE A 1 291 ? 18.613 -2.645 -18.999 1.00 88.56 291 ILE A O 1
ATOM 2350 N N . SER A 1 292 ? 19.735 -1.529 -20.604 1.00 88.38 292 SER A N 1
ATOM 2351 C CA . SER A 1 292 ? 20.328 -0.521 -19.707 1.00 88.38 292 SER A CA 1
ATOM 2352 C C . SER A 1 292 ? 19.329 0.569 -19.304 1.00 88.38 292 SER A C 1
ATOM 2354 O O . SER A 1 292 ? 18.250 0.689 -19.900 1.00 88.38 292 SER A O 1
ATOM 2356 N N . ALA A 1 293 ? 19.688 1.406 -18.324 1.00 88.19 293 ALA A N 1
ATOM 2357 C CA . ALA A 1 293 ? 18.848 2.546 -17.957 1.00 88.19 293 ALA A CA 1
ATOM 2358 C C . ALA A 1 293 ? 18.710 3.560 -19.110 1.00 88.19 293 ALA A C 1
ATOM 2360 O O . ALA A 1 293 ? 17.644 4.151 -19.282 1.00 88.19 293 ALA A O 1
ATOM 2361 N N . GLU A 1 294 ? 19.741 3.746 -19.942 1.00 88.50 294 GLU A N 1
ATOM 2362 C CA . GLU A 1 294 ? 19.676 4.615 -21.128 1.00 88.50 294 GLU A CA 1
ATOM 2363 C C . GLU A 1 294 ? 18.772 4.047 -22.227 1.00 88.50 294 GLU A C 1
ATOM 2365 O O . GLU A 1 294 ? 18.067 4.799 -22.911 1.00 88.50 294 GLU A O 1
ATOM 2370 N N . GLU A 1 295 ? 18.773 2.725 -22.409 1.00 89.75 295 GLU A N 1
ATOM 2371 C CA . GLU A 1 295 ? 17.854 2.057 -23.331 1.00 89.75 295 GLU A CA 1
ATOM 2372 C C . GLU A 1 295 ? 16.410 2.201 -22.839 1.00 89.75 295 GLU A C 1
ATOM 2374 O O . GLU A 1 295 ? 15.541 2.615 -23.609 1.00 89.75 295 GLU A O 1
ATOM 2379 N N . ALA A 1 296 ? 16.165 1.969 -21.545 1.00 90.06 296 ALA A N 1
ATOM 2380 C CA . ALA A 1 296 ? 14.860 2.171 -20.922 1.00 90.06 296 ALA A CA 1
ATOM 2381 C C . ALA A 1 296 ? 14.384 3.632 -21.029 1.00 90.06 296 ALA A C 1
ATOM 2383 O O . ALA A 1 296 ? 13.243 3.881 -21.422 1.00 90.06 296 ALA A O 1
ATOM 2384 N N . TYR A 1 297 ? 15.265 4.605 -20.770 1.00 90.38 297 TYR A N 1
ATOM 2385 C CA . TYR A 1 297 ? 14.996 6.031 -20.981 1.00 90.38 297 TYR A CA 1
ATOM 2386 C C . TYR A 1 297 ? 14.584 6.321 -22.431 1.00 90.38 297 TYR A C 1
ATOM 2388 O O . TYR A 1 297 ? 13.578 6.990 -22.683 1.00 90.38 297 TYR A O 1
ATOM 2396 N N . SER A 1 298 ? 15.350 5.795 -23.393 1.00 89.12 298 SER A N 1
ATOM 2397 C CA . SER A 1 298 ? 15.092 5.988 -24.822 1.00 89.12 298 SER A CA 1
ATOM 2398 C C . SER A 1 298 ? 13.725 5.437 -25.217 1.00 89.12 298 SER A C 1
ATOM 2400 O O . SER A 1 298 ? 12.948 6.119 -25.888 1.00 89.12 298 SER A O 1
ATOM 2402 N N . TYR A 1 299 ? 13.409 4.224 -24.766 1.00 90.38 299 TYR A N 1
ATOM 2403 C CA . TYR A 1 299 ? 12.136 3.567 -25.046 1.00 90.38 299 TYR A CA 1
ATOM 2404 C C . TYR A 1 299 ? 10.968 4.328 -24.423 1.00 90.38 299 TYR A C 1
ATOM 2406 O O . TYR A 1 299 ? 9.985 4.605 -25.112 1.00 90.38 299 TYR A O 1
ATOM 2414 N N . ALA A 1 300 ? 11.102 4.766 -23.169 1.00 88.81 300 ALA A N 1
ATOM 2415 C CA . ALA A 1 300 ? 10.094 5.588 -22.514 1.00 88.81 300 ALA A CA 1
ATOM 2416 C C . ALA A 1 300 ? 9.842 6.900 -23.265 1.00 88.81 300 ALA A C 1
ATOM 2418 O O . ALA A 1 300 ? 8.692 7.286 -23.463 1.00 88.81 300 ALA A O 1
ATOM 2419 N N . LYS A 1 301 ? 10.890 7.579 -23.750 1.00 88.81 301 LYS A N 1
ATOM 2420 C CA . LYS A 1 301 ? 10.723 8.831 -24.500 1.00 88.81 301 LYS A CA 1
ATOM 2421 C C . LYS A 1 301 ? 9.952 8.617 -25.805 1.00 88.81 301 LYS A C 1
ATOM 2423 O O . LYS A 1 301 ? 9.083 9.428 -26.124 1.00 88.81 301 LYS A O 1
ATOM 2428 N N . VAL A 1 302 ? 10.225 7.527 -26.528 1.00 87.69 302 VAL A N 1
ATOM 2429 C CA . VAL A 1 302 ? 9.475 7.149 -27.739 1.00 87.69 302 VAL A CA 1
ATOM 2430 C C . VAL A 1 302 ? 8.010 6.856 -27.401 1.00 87.69 302 VAL A C 1
ATOM 2432 O O . VAL A 1 302 ? 7.115 7.414 -28.036 1.00 87.69 302 VAL A O 1
ATOM 2435 N N . MET A 1 303 ? 7.753 6.062 -26.358 1.00 85.44 303 MET A N 1
ATOM 2436 C CA . MET A 1 303 ? 6.395 5.751 -25.894 1.00 85.44 303 MET A CA 1
ATOM 2437 C C . MET A 1 303 ? 5.605 7.008 -25.499 1.00 85.44 303 MET A C 1
ATOM 2439 O O . MET A 1 303 ? 4.447 7.166 -25.892 1.00 85.44 303 MET A O 1
ATOM 2443 N N . LEU A 1 304 ? 6.226 7.941 -24.772 1.00 84.69 304 LEU A N 1
ATOM 2444 C CA . LEU A 1 304 ? 5.606 9.215 -24.399 1.00 84.69 304 LEU A CA 1
ATOM 2445 C C . LEU A 1 304 ? 5.294 10.070 -25.638 1.00 84.69 304 LEU A C 1
ATOM 2447 O O . LEU A 1 304 ? 4.198 10.618 -25.745 1.00 84.69 304 LEU A O 1
ATOM 2451 N N . GLN A 1 305 ? 6.206 10.142 -26.613 1.00 84.19 305 GLN A N 1
ATOM 2452 C CA . GLN A 1 305 ? 5.973 10.862 -27.873 1.00 84.19 305 GLN A CA 1
ATOM 2453 C C . GLN A 1 305 ? 4.791 10.297 -28.668 1.00 84.19 305 GLN A C 1
ATOM 2455 O O . GLN A 1 305 ? 3.994 11.069 -29.196 1.00 84.19 305 GLN A O 1
ATOM 2460 N N . GLN A 1 306 ? 4.653 8.972 -28.731 1.00 80.12 306 GLN A N 1
ATOM 2461 C CA . GLN A 1 306 ? 3.551 8.302 -29.431 1.00 80.12 306 GLN A CA 1
ATOM 2462 C C . GLN A 1 306 ? 2.183 8.530 -28.777 1.00 80.12 306 GLN A C 1
ATOM 2464 O O . GLN A 1 306 ? 1.159 8.402 -29.444 1.00 80.12 306 GLN A O 1
ATOM 2469 N N . ASN A 1 307 ? 2.157 8.883 -27.491 1.00 74.38 307 ASN A N 1
ATOM 2470 C CA . ASN A 1 307 ? 0.933 9.150 -26.733 1.00 74.38 307 ASN A CA 1
ATOM 2471 C C . ASN A 1 307 ? 0.632 10.647 -26.590 1.00 74.38 307 ASN A C 1
ATOM 2473 O O . ASN A 1 307 ? -0.008 11.052 -25.623 1.00 74.38 307 ASN A O 1
ATOM 2477 N N . ASP A 1 308 ? 1.112 11.471 -27.526 1.00 80.88 308 ASP A N 1
ATOM 2478 C CA . ASP A 1 308 ? 0.952 12.930 -27.512 1.00 80.88 308 ASP A CA 1
ATOM 2479 C C . ASP A 1 308 ? 1.532 13.609 -26.249 1.00 80.88 308 ASP A C 1
ATOM 2481 O O . ASP A 1 308 ? 1.205 14.751 -25.932 1.00 80.88 308 ASP A O 1
ATOM 2485 N N . MET A 1 309 ? 2.450 12.936 -25.544 1.00 80.31 309 MET A N 1
ATOM 2486 C CA . MET A 1 309 ? 3.160 13.433 -24.357 1.00 80.31 309 MET A CA 1
ATOM 2487 C C . MET A 1 309 ? 4.629 13.748 -24.679 1.00 80.31 309 MET A C 1
ATOM 2489 O O . MET A 1 309 ? 5.531 13.521 -23.876 1.00 80.31 309 MET A O 1
ATOM 2493 N N . SER A 1 310 ? 4.903 14.284 -25.870 1.00 80.88 310 SER A N 1
ATOM 2494 C CA . SER A 1 310 ? 6.269 14.600 -26.321 1.00 80.88 310 SER A CA 1
ATOM 2495 C C . SER A 1 310 ? 6.983 15.640 -25.446 1.00 80.88 310 SER A C 1
ATOM 2497 O O . SER A 1 310 ? 8.213 15.636 -25.362 1.00 80.88 310 SER A O 1
ATOM 2499 N N . GLU A 1 311 ? 6.218 16.497 -24.765 1.00 83.25 311 GLU A N 1
ATOM 2500 C CA . GLU A 1 311 ? 6.723 17.498 -23.822 1.00 83.25 311 GLU A CA 1
ATOM 2501 C C . GLU A 1 311 ? 6.922 16.958 -22.395 1.00 83.25 311 GLU A C 1
ATOM 2503 O O . GLU A 1 311 ? 7.366 17.706 -21.525 1.00 83.25 311 GLU A O 1
ATOM 2508 N N . ALA A 1 312 ? 6.615 15.684 -22.131 1.00 83.56 312 ALA A N 1
ATOM 2509 C CA . ALA A 1 312 ? 6.845 15.087 -20.823 1.00 83.56 312 ALA A CA 1
ATOM 2510 C C . ALA A 1 312 ? 8.342 15.043 -20.475 1.00 83.56 312 ALA A C 1
ATOM 2512 O O . ALA A 1 312 ? 9.208 14.714 -21.302 1.00 83.56 312 ALA A O 1
ATOM 2513 N N . ILE A 1 313 ? 8.626 15.367 -19.219 1.00 85.81 313 ILE A N 1
ATOM 2514 C CA . ILE A 1 313 ? 9.952 15.398 -18.617 1.00 85.81 313 ILE A CA 1
ATOM 2515 C C . ILE A 1 313 ? 10.101 14.116 -17.809 1.00 85.81 313 ILE A C 1
ATOM 2517 O O . ILE A 1 313 ? 9.385 13.917 -16.832 1.00 85.81 313 ILE A O 1
ATOM 2521 N N . ILE A 1 314 ? 11.019 13.247 -18.216 1.00 87.50 314 ILE A N 1
ATOM 2522 C CA . ILE A 1 314 ? 11.382 12.072 -17.420 1.00 87.50 314 ILE A CA 1
ATOM 2523 C C . ILE A 1 314 ? 12.219 12.565 -16.236 1.00 87.50 314 ILE A C 1
ATOM 2525 O O . ILE A 1 314 ? 13.165 13.322 -16.425 1.00 87.50 314 ILE A O 1
ATOM 2529 N N . CYS A 1 315 ? 11.844 12.179 -15.022 1.00 83.38 315 CYS A N 1
ATOM 2530 C CA . CYS A 1 315 ? 12.507 12.580 -13.784 1.00 83.38 315 CYS A CA 1
ATOM 2531 C C . CYS A 1 315 ? 13.532 11.536 -13.335 1.00 83.38 315 CYS A C 1
ATOM 2533 O O . CYS A 1 315 ? 14.646 11.886 -12.942 1.00 83.38 315 CYS A O 1
ATOM 2535 N N . SER A 1 316 ? 13.169 10.255 -13.408 1.00 83.50 316 SER A N 1
ATOM 2536 C CA . SER A 1 316 ? 14.027 9.160 -12.966 1.00 83.50 316 SER A CA 1
ATOM 2537 C C . SER A 1 316 ? 13.760 7.876 -13.751 1.00 83.50 316 SER A C 1
ATOM 2539 O O . SER A 1 316 ? 12.657 7.657 -14.256 1.00 83.50 316 SER A O 1
ATOM 2541 N N . VAL A 1 317 ? 14.788 7.033 -13.857 1.00 86.94 317 VAL A N 1
ATOM 2542 C CA . VAL A 1 317 ? 14.705 5.662 -14.378 1.00 86.94 317 VAL A CA 1
ATOM 2543 C C . VAL A 1 317 ? 15.349 4.746 -13.347 1.00 86.94 317 VAL A C 1
ATOM 2545 O O . VAL A 1 317 ? 16.543 4.871 -13.075 1.00 86.94 317 VAL A O 1
ATOM 2548 N N . THR A 1 318 ? 14.552 3.863 -12.747 1.00 84.00 318 THR A N 1
ATOM 2549 C CA . THR A 1 318 ? 14.975 3.017 -11.620 1.00 84.00 318 THR A CA 1
ATOM 2550 C C . THR A 1 318 ? 14.596 1.566 -11.880 1.00 84.00 318 THR A C 1
ATOM 2552 O O . THR A 1 318 ? 13.472 1.293 -12.296 1.00 84.00 318 THR A O 1
ATOM 2555 N N . MET A 1 319 ? 15.527 0.636 -11.660 1.00 84.25 319 MET A N 1
ATOM 2556 C CA . MET A 1 319 ? 15.232 -0.797 -11.732 1.00 84.25 319 MET A CA 1
ATOM 2557 C C . MET A 1 319 ? 14.437 -1.224 -10.492 1.00 84.25 319 MET A C 1
ATOM 2559 O O . MET A 1 319 ? 14.750 -0.787 -9.390 1.00 84.25 319 MET A O 1
ATOM 2563 N N . ASN A 1 320 ? 13.436 -2.081 -10.668 1.00 80.69 320 ASN A N 1
ATOM 2564 C CA . ASN A 1 320 ? 12.695 -2.761 -9.609 1.00 80.69 320 ASN A CA 1
ATOM 2565 C C . ASN A 1 320 ? 12.195 -4.139 -10.047 1.00 80.69 320 ASN A C 1
ATOM 2567 O O . ASN A 1 320 ? 12.191 -4.466 -11.231 1.00 80.69 320 ASN A O 1
ATOM 2571 N N . HIS A 1 321 ? 11.768 -4.959 -9.092 1.00 82.62 321 HIS A N 1
ATOM 2572 C CA . HIS A 1 321 ? 10.997 -6.161 -9.390 1.00 82.62 321 HIS A CA 1
ATOM 2573 C C . HIS A 1 321 ? 9.520 -5.831 -9.437 1.00 82.62 321 HIS A C 1
ATOM 2575 O O . HIS A 1 321 ? 9.038 -5.039 -8.639 1.00 82.62 321 HIS A O 1
ATOM 2581 N N . VAL A 1 322 ? 8.793 -6.458 -10.348 1.00 80.44 322 VAL A N 1
ATOM 2582 C CA . VAL A 1 322 ? 7.354 -6.266 -10.486 1.00 80.44 322 VAL A CA 1
ATOM 2583 C C . VAL A 1 322 ? 6.670 -7.619 -10.597 1.00 80.44 322 VAL A C 1
ATOM 2585 O O . VAL A 1 322 ? 7.184 -8.521 -11.256 1.00 80.44 322 VAL A O 1
ATOM 2588 N N . ALA A 1 323 ? 5.504 -7.759 -9.966 1.00 81.00 323 ALA A N 1
ATOM 2589 C CA . ALA A 1 323 ? 4.667 -8.946 -10.064 1.00 81.00 323 ALA A CA 1
ATOM 2590 C C . ALA A 1 323 ? 3.487 -8.706 -11.016 1.00 81.00 323 ALA A C 1
ATOM 2592 O O . ALA A 1 323 ? 2.780 -7.713 -10.881 1.00 81.00 323 ALA A O 1
ATOM 2593 N N . ARG A 1 324 ? 3.227 -9.629 -11.950 1.00 78.94 324 ARG A N 1
ATOM 2594 C CA . ARG A 1 324 ? 2.023 -9.603 -12.804 1.00 78.94 324 ARG A CA 1
ATOM 2595 C C . ARG A 1 324 ? 1.230 -10.901 -12.733 1.00 78.94 324 ARG A C 1
ATOM 2597 O O . ARG A 1 324 ? 1.785 -11.971 -12.474 1.00 78.94 324 ARG A O 1
ATOM 2604 N N . TYR A 1 325 ? -0.072 -10.807 -12.991 1.00 74.94 325 TYR A N 1
ATOM 2605 C CA . TYR A 1 325 ? -0.975 -11.959 -13.017 1.00 74.94 325 TYR A CA 1
ATOM 2606 C C . TYR A 1 325 ? -0.636 -12.933 -14.149 1.00 74.94 325 TYR A C 1
ATOM 2608 O O . TYR A 1 325 ? -0.348 -12.532 -15.279 1.00 74.94 325 TYR A O 1
ATOM 2616 N N . LYS A 1 326 ? -0.731 -14.230 -13.841 1.00 73.56 326 LYS A N 1
ATOM 2617 C CA . LYS A 1 326 ? -0.810 -15.310 -14.830 1.00 73.56 326 LYS A CA 1
ATOM 2618 C C . LYS A 1 326 ? -2.231 -15.867 -14.891 1.00 73.56 326 LYS A C 1
ATOM 2620 O O . LYS A 1 326 ? -3.107 -15.430 -14.157 1.00 73.56 326 LYS A O 1
ATOM 2625 N N . SER A 1 327 ? -2.465 -16.819 -15.797 1.00 73.44 327 SER A N 1
ATOM 2626 C CA . SER A 1 327 ? -3.777 -17.455 -16.016 1.00 73.44 327 SER A CA 1
ATOM 2627 C C . SER A 1 327 ? -4.407 -18.061 -14.759 1.00 73.44 327 SER A C 1
ATOM 2629 O O . SER A 1 327 ? -5.613 -18.269 -14.733 1.00 73.44 327 SER A O 1
ATOM 2631 N N . ASP A 1 328 ? -3.589 -18.387 -13.758 1.00 78.12 328 ASP A N 1
ATOM 2632 C CA . ASP A 1 328 ? -4.025 -18.785 -12.422 1.00 78.12 328 ASP A CA 1
ATOM 2633 C C . ASP A 1 328 ? -3.899 -17.577 -11.484 1.00 78.12 328 ASP A C 1
ATOM 2635 O O . ASP A 1 328 ? -2.809 -17.027 -11.316 1.00 78.12 328 ASP A O 1
ATOM 2639 N N . GLU A 1 329 ? -5.006 -17.185 -10.855 1.00 73.00 329 GLU A N 1
ATOM 2640 C CA . GLU A 1 329 ? -5.071 -16.059 -9.919 1.00 73.00 329 GLU A CA 1
ATOM 2641 C C . GLU A 1 329 ? -4.207 -16.254 -8.666 1.00 73.00 329 GLU A C 1
ATOM 2643 O O . GLU A 1 329 ? -3.945 -15.288 -7.954 1.00 73.00 329 GLU A O 1
ATOM 2648 N N . ASN A 1 330 ? -3.731 -17.469 -8.384 1.00 79.31 330 ASN A N 1
ATOM 2649 C CA . ASN A 1 330 ? -2.829 -17.777 -7.270 1.00 79.31 330 ASN A CA 1
ATOM 2650 C C . ASN A 1 330 ? -1.355 -17.789 -7.678 1.00 79.31 330 ASN A C 1
ATOM 2652 O O . ASN A 1 330 ? -0.491 -18.084 -6.852 1.00 79.31 330 ASN A O 1
ATOM 2656 N N . ILE A 1 331 ? -1.054 -17.495 -8.944 1.00 82.38 331 ILE A N 1
ATOM 2657 C CA . ILE A 1 331 ? 0.308 -17.450 -9.463 1.00 82.38 331 ILE A CA 1
ATOM 2658 C C . ILE A 1 331 ? 0.597 -16.038 -9.969 1.00 82.38 331 ILE A C 1
ATOM 2660 O O . ILE A 1 331 ? -0.207 -15.401 -10.657 1.00 82.38 331 ILE A O 1
ATOM 2664 N N . ARG A 1 332 ? 1.773 -15.534 -9.615 1.00 84.19 332 ARG A N 1
ATOM 2665 C CA . ARG A 1 332 ? 2.371 -14.341 -10.200 1.00 84.19 332 ARG A CA 1
ATOM 2666 C C . ARG A 1 332 ? 3.641 -14.712 -10.936 1.00 84.19 332 ARG A C 1
ATOM 2668 O O . ARG A 1 332 ? 4.331 -15.665 -10.588 1.00 84.19 332 ARG A O 1
ATOM 2675 N N . GLU A 1 333 ? 3.948 -13.924 -11.945 1.00 85.00 333 GLU A N 1
ATOM 2676 C CA . GLU A 1 333 ? 5.289 -13.847 -12.500 1.00 85.00 333 GLU A CA 1
ATOM 2677 C C . GLU A 1 333 ? 5.963 -12.609 -11.925 1.00 85.00 333 GLU A C 1
ATOM 2679 O O . GLU A 1 333 ? 5.411 -11.515 -12.044 1.00 85.00 333 GLU A O 1
ATOM 2684 N N . VAL A 1 334 ? 7.126 -12.789 -11.302 1.00 85.44 334 VAL A N 1
ATOM 2685 C CA . VAL A 1 334 ? 7.949 -11.697 -10.777 1.00 85.44 334 VAL A CA 1
ATOM 2686 C C . VAL A 1 334 ? 9.129 -11.509 -11.714 1.00 85.44 334 VAL A C 1
ATOM 2688 O O . VAL A 1 334 ? 9.864 -12.456 -11.984 1.00 85.44 334 VAL A O 1
ATOM 2691 N N . PHE A 1 335 ? 9.298 -10.308 -12.249 1.00 83.12 335 PHE A N 1
ATOM 2692 C CA . PHE A 1 335 ? 10.281 -10.031 -13.293 1.00 83.12 335 PHE A CA 1
ATOM 2693 C C . PHE A 1 335 ? 10.958 -8.676 -13.064 1.00 83.12 335 PHE A C 1
ATOM 2695 O O . PHE A 1 335 ? 10.361 -7.796 -12.434 1.00 83.12 335 PHE A O 1
ATOM 2702 N N . PRO A 1 336 ? 12.194 -8.490 -13.563 1.00 85.50 336 PRO A N 1
ATOM 2703 C CA . PRO A 1 336 ? 12.880 -7.217 -13.451 1.00 85.50 336 PRO A CA 1
ATOM 2704 C C . PRO A 1 336 ? 12.226 -6.204 -14.397 1.00 85.50 336 PRO A C 1
ATOM 2706 O O . PRO A 1 336 ? 11.872 -6.516 -15.539 1.00 85.50 336 PRO A O 1
ATOM 2709 N N . CYS A 1 337 ? 12.076 -4.978 -13.924 1.00 85.81 337 CYS A N 1
ATOM 2710 C CA . CYS A 1 337 ? 11.347 -3.908 -14.578 1.00 85.81 337 CYS A CA 1
ATOM 2711 C C . CYS A 1 337 ? 12.078 -2.576 -14.389 1.00 85.81 337 CYS A C 1
ATOM 2713 O O . CYS A 1 337 ? 12.602 -2.276 -13.324 1.00 85.81 337 CYS A O 1
ATOM 2715 N N . TRP A 1 338 ? 12.077 -1.738 -15.417 1.00 87.31 338 TRP A N 1
ATOM 2716 C CA . TRP A 1 338 ? 12.464 -0.340 -15.307 1.00 87.31 338 TRP A CA 1
ATOM 2717 C C . TRP A 1 338 ? 11.228 0.504 -15.035 1.00 87.31 338 TRP A C 1
ATOM 2719 O O . TRP A 1 338 ? 10.330 0.592 -15.870 1.00 87.31 338 TRP A O 1
ATOM 2729 N N . THR A 1 339 ? 11.184 1.147 -13.876 1.00 84.19 339 THR A N 1
ATOM 2730 C CA . THR A 1 339 ? 10.167 2.143 -13.549 1.00 84.19 339 THR A CA 1
ATOM 2731 C C . THR A 1 339 ? 10.675 3.530 -13.905 1.00 84.19 339 THR A C 1
ATOM 2733 O O . THR A 1 339 ? 11.693 4.000 -13.392 1.00 84.19 339 THR A O 1
ATOM 2736 N N . VAL A 1 340 ? 9.957 4.175 -14.818 1.00 84.31 340 VAL A N 1
ATOM 2737 C CA . VAL A 1 340 ? 10.269 5.492 -15.360 1.00 84.31 340 VAL A CA 1
ATOM 2738 C C . VAL A 1 340 ? 9.272 6.497 -14.811 1.00 84.31 340 VAL A C 1
ATOM 2740 O O . VAL A 1 340 ? 8.099 6.492 -15.182 1.00 84.31 340 VAL A O 1
ATOM 2743 N N . GLU A 1 341 ? 9.744 7.373 -13.935 1.00 82.00 341 GLU A N 1
ATOM 2744 C CA . GLU A 1 341 ? 8.962 8.497 -13.436 1.00 82.00 341 GLU A CA 1
ATOM 2745 C C . GLU A 1 341 ? 9.014 9.646 -14.442 1.00 82.00 341 GLU A C 1
ATOM 2747 O O . GLU A 1 341 ? 10.092 10.040 -14.892 1.00 82.00 341 GLU A O 1
ATOM 2752 N N . TYR A 1 342 ? 7.868 10.235 -14.764 1.00 81.12 342 TYR A N 1
ATOM 2753 C CA . TYR A 1 342 ? 7.792 11.398 -15.638 1.00 81.12 342 TYR A CA 1
ATOM 2754 C C . TYR A 1 342 ? 6.729 12.398 -15.188 1.00 81.12 342 TYR A C 1
ATOM 2756 O O . TYR A 1 342 ? 5.754 12.052 -14.530 1.00 81.12 342 TYR A O 1
ATOM 2764 N N . LYS A 1 343 ? 6.900 13.659 -15.577 1.00 78.25 343 LYS A N 1
ATOM 2765 C CA . LYS A 1 343 ? 5.951 14.751 -15.347 1.00 78.25 343 LYS A CA 1
ATOM 2766 C C . LYS A 1 343 ? 5.552 15.367 -16.673 1.00 78.25 343 LYS A C 1
ATOM 2768 O O . LYS A 1 343 ? 6.381 15.548 -17.564 1.00 78.25 343 LYS A O 1
ATOM 2773 N N . GLU A 1 344 ? 4.288 15.739 -16.807 1.00 77.94 344 GLU A N 1
ATOM 2774 C CA . GLU A 1 344 ? 3.889 16.655 -17.874 1.00 77.94 344 GLU A CA 1
ATOM 2775 C C . GLU A 1 344 ? 4.547 18.024 -17.613 1.00 77.94 344 GLU A C 1
ATOM 2777 O O . GLU A 1 344 ? 4.716 18.420 -16.463 1.00 77.94 344 GLU A O 1
ATOM 2782 N N . LYS A 1 345 ? 4.948 18.760 -18.655 1.00 70.38 345 LYS A N 1
ATOM 2783 C CA . LYS A 1 345 ? 5.734 20.009 -18.532 1.00 70.38 345 LYS A CA 1
ATOM 2784 C C . LYS A 1 345 ? 5.115 21.071 -17.616 1.00 70.38 345 LYS A C 1
ATOM 2786 O O . LYS A 1 345 ? 5.837 21.827 -16.972 1.00 70.38 345 LYS A O 1
ATOM 2791 N N . GLU A 1 346 ? 3.787 21.131 -17.568 1.00 66.31 346 GLU A N 1
ATOM 2792 C CA . GLU A 1 346 ? 3.022 22.006 -16.665 1.00 66.31 346 GLU A CA 1
ATOM 2793 C C . GLU A 1 346 ? 2.388 21.234 -15.492 1.00 66.31 346 GLU A C 1
ATOM 2795 O O . GLU A 1 346 ? 1.752 21.819 -14.613 1.00 66.31 346 GLU A O 1
ATOM 2800 N N . GLY A 1 347 ? 2.570 19.914 -15.464 1.00 58.75 347 GLY A N 1
ATOM 2801 C CA . GLY A 1 347 ? 2.049 19.018 -14.447 1.00 58.75 347 GLY A CA 1
ATOM 2802 C C . GLY A 1 347 ? 2.884 19.068 -13.172 1.00 58.75 347 GLY A C 1
ATOM 2803 O O . GLY A 1 347 ? 4.108 18.960 -13.189 1.00 58.75 347 GLY A O 1
ATOM 2804 N N . ARG A 1 348 ? 2.206 19.189 -12.029 1.00 53.19 348 ARG A N 1
ATOM 2805 C CA . ARG A 1 348 ? 2.833 19.037 -10.702 1.00 53.19 348 ARG A CA 1
ATOM 2806 C C . ARG A 1 348 ? 2.957 17.577 -10.265 1.00 53.19 348 ARG A C 1
ATOM 2808 O O . ARG A 1 348 ? 3.649 17.287 -9.298 1.00 53.19 348 ARG A O 1
ATOM 2815 N N . VAL A 1 349 ? 2.284 16.686 -10.983 1.00 55.88 349 VAL A N 1
ATOM 2816 C CA . VAL A 1 349 ? 2.089 15.285 -10.629 1.00 55.88 349 VAL A CA 1
ATOM 2817 C C . VAL A 1 349 ? 3.033 14.409 -11.441 1.00 55.88 349 VAL A C 1
ATOM 2819 O O . VAL A 1 349 ? 3.049 14.488 -12.671 1.00 55.88 349 VAL A O 1
ATOM 2822 N N . SER A 1 350 ? 3.791 13.560 -10.749 1.00 63.72 350 SER A N 1
ATOM 2823 C CA . SER A 1 350 ? 4.537 12.473 -11.382 1.00 63.72 350 SER A CA 1
ATOM 2824 C C . SER A 1 350 ? 3.584 11.368 -11.838 1.00 63.72 350 SER A C 1
ATOM 2826 O O . SER A 1 350 ? 2.612 11.051 -11.157 1.00 63.72 350 SER A O 1
ATOM 2828 N N . SER A 1 351 ? 3.861 10.777 -12.988 1.00 72.75 351 SER A N 1
ATOM 2829 C CA . SER A 1 351 ? 3.271 9.542 -13.502 1.00 72.75 351 SER A CA 1
ATOM 2830 C C . SER A 1 351 ? 4.388 8.523 -13.718 1.00 72.75 351 SER A C 1
ATOM 2832 O O . SER A 1 351 ? 5.560 8.898 -13.783 1.00 72.75 351 SER A O 1
ATOM 2834 N N . TYR A 1 352 ? 4.033 7.246 -13.832 1.00 76.31 352 TYR A N 1
ATOM 2835 C CA . TYR A 1 352 ? 5.004 6.164 -13.969 1.00 76.31 352 TYR A CA 1
ATOM 2836 C C . TYR A 1 352 ? 4.715 5.322 -15.205 1.00 76.31 352 TYR A C 1
ATOM 2838 O O . TYR A 1 352 ? 3.560 5.067 -15.542 1.00 76.31 352 TYR A O 1
ATOM 2846 N N . LEU A 1 353 ? 5.784 4.902 -15.869 1.00 80.19 353 LEU A N 1
ATOM 2847 C CA . LEU A 1 353 ? 5.776 3.902 -16.925 1.00 80.19 353 LEU A CA 1
ATOM 2848 C C . LEU A 1 353 ? 6.637 2.729 -16.460 1.00 80.19 353 LEU A C 1
ATOM 2850 O O . LEU A 1 353 ? 7.776 2.928 -16.040 1.00 80.19 353 LEU A O 1
ATOM 2854 N N . HIS A 1 354 ? 6.105 1.519 -16.550 1.00 83.25 354 HIS A N 1
ATOM 2855 C CA . HIS A 1 354 ? 6.823 0.301 -16.192 1.00 83.25 354 HIS A CA 1
ATOM 2856 C C . HIS A 1 354 ? 7.248 -0.401 -17.478 1.00 83.25 354 HIS A C 1
ATOM 2858 O O . HIS A 1 354 ? 6.407 -0.679 -18.330 1.00 83.25 354 HIS A O 1
ATOM 2864 N N . LEU A 1 355 ? 8.541 -0.657 -17.651 1.00 86.56 355 LEU A N 1
ATOM 2865 C CA . LEU A 1 355 ? 9.099 -1.342 -18.814 1.00 86.56 355 LEU A CA 1
ATOM 2866 C C . LEU A 1 355 ? 9.708 -2.671 -18.379 1.00 86.56 355 LEU A C 1
ATOM 2868 O O . LEU A 1 355 ? 10.623 -2.690 -17.564 1.00 86.56 355 LEU A O 1
ATOM 2872 N N . ASP A 1 356 ? 9.256 -3.775 -18.960 1.00 87.81 356 ASP A N 1
ATOM 2873 C CA . ASP A 1 356 ? 9.878 -5.087 -18.788 1.00 87.81 356 ASP A CA 1
ATOM 2874 C C . ASP A 1 356 ? 11.377 -4.983 -19.114 1.00 87.81 356 ASP A C 1
ATOM 2876 O O . ASP A 1 356 ? 11.757 -4.591 -20.221 1.00 87.81 356 ASP A O 1
ATOM 2880 N N . ALA A 1 357 ? 12.242 -5.288 -18.145 1.00 88.12 357 ALA A N 1
ATOM 2881 C CA . ALA A 1 357 ? 13.666 -5.012 -18.286 1.00 88.12 357 ALA A CA 1
ATOM 2882 C C . ALA A 1 357 ? 14.347 -5.934 -19.303 1.00 88.12 357 ALA A C 1
ATOM 2884 O O . ALA A 1 357 ? 15.423 -5.597 -19.786 1.00 88.12 357 ALA A O 1
ATOM 2885 N N . VAL A 1 358 ? 13.741 -7.068 -19.665 1.00 88.12 358 VAL A N 1
ATOM 2886 C CA . VAL A 1 358 ? 14.283 -8.015 -20.652 1.00 88.12 358 VAL A CA 1
ATOM 2887 C C . VAL A 1 358 ? 13.945 -7.571 -22.076 1.00 88.12 358 VAL A C 1
ATOM 2889 O O . VAL A 1 358 ? 14.752 -7.713 -22.994 1.00 88.12 358 VAL A O 1
ATOM 2892 N N . THR A 1 359 ? 12.744 -7.028 -22.281 1.00 86.81 359 THR A N 1
ATOM 2893 C CA . THR A 1 359 ? 12.200 -6.744 -23.620 1.00 86.81 359 THR A CA 1
ATOM 2894 C C . THR A 1 359 ? 12.083 -5.257 -23.955 1.00 86.81 359 THR A C 1
ATOM 2896 O O . THR A 1 359 ? 11.933 -4.898 -25.132 1.00 86.81 359 THR A O 1
ATOM 2899 N N . GLY A 1 360 ? 12.094 -4.391 -22.941 1.00 85.50 360 GLY A N 1
ATOM 2900 C CA . GLY A 1 360 ? 11.822 -2.961 -23.053 1.00 85.50 360 GLY A CA 1
ATOM 2901 C C . GLY A 1 360 ? 10.387 -2.613 -23.443 1.00 85.50 360 GLY A C 1
ATOM 2902 O O . GLY A 1 360 ? 10.126 -1.489 -23.868 1.00 85.50 360 GLY A O 1
ATOM 2903 N N . MET A 1 361 ? 9.468 -3.580 -23.381 1.00 85.44 361 MET A N 1
ATOM 2904 C CA . MET A 1 361 ? 8.046 -3.356 -23.638 1.00 85.44 361 MET A CA 1
ATOM 2905 C C . MET A 1 361 ? 7.353 -2.858 -22.376 1.00 85.44 361 MET A C 1
ATOM 2907 O O . MET A 1 361 ? 7.801 -3.158 -21.275 1.00 85.44 361 MET A O 1
ATOM 2911 N N . GLU A 1 362 ? 6.244 -2.133 -22.526 1.00 83.75 362 GLU A N 1
ATOM 2912 C CA . GLU A 1 362 ? 5.447 -1.729 -21.371 1.00 83.75 362 GLU A CA 1
ATOM 2913 C C . GLU A 1 362 ? 4.959 -2.970 -20.608 1.00 83.75 362 GLU A C 1
ATOM 2915 O O . GLU A 1 362 ? 4.319 -3.870 -21.161 1.00 83.75 362 GLU A O 1
ATOM 2920 N N . ALA A 1 363 ? 5.285 -3.010 -19.323 1.00 75.56 363 ALA A N 1
ATOM 2921 C CA . ALA A 1 363 ? 4.812 -3.987 -18.371 1.00 75.56 363 ALA A CA 1
ATOM 2922 C C . ALA A 1 363 ? 3.377 -3.631 -17.968 1.00 75.56 363 ALA A C 1
ATOM 2924 O O . ALA A 1 363 ? 3.128 -3.027 -16.930 1.00 75.56 363 ALA A O 1
ATOM 2925 N N . THR A 1 364 ? 2.406 -3.989 -18.805 1.00 66.31 364 THR A N 1
ATOM 2926 C CA . THR A 1 364 ? 0.994 -3.890 -18.424 1.00 66.31 364 THR A CA 1
ATOM 2927 C C . THR A 1 364 ? 0.593 -5.095 -17.581 1.00 66.31 364 THR A C 1
ATOM 2929 O O . THR A 1 364 ? 0.966 -6.227 -17.908 1.00 66.31 364 THR A O 1
ATOM 2932 N N . ASN A 1 365 ? -0.260 -4.884 -16.575 1.00 53.47 365 ASN A N 1
ATOM 2933 C CA . ASN A 1 365 ? -1.094 -5.962 -16.057 1.00 53.47 365 ASN A CA 1
ATOM 2934 C C . ASN A 1 365 ? -1.904 -6.507 -17.236 1.00 53.47 365 ASN A C 1
ATOM 2936 O O . ASN A 1 365 ? -2.797 -5.830 -17.743 1.00 53.47 365 ASN A O 1
ATOM 2940 N N . VAL A 1 366 ? -1.565 -7.703 -17.723 1.00 36.81 366 VAL A N 1
ATOM 2941 C CA . VAL A 1 366 ? -2.421 -8.398 -18.681 1.00 36.81 366 VAL A CA 1
ATOM 2942 C C . VAL A 1 366 ? -3.702 -8.689 -17.916 1.00 36.81 366 VAL A C 1
ATOM 2944 O O . VAL A 1 366 ? -3.742 -9.595 -17.089 1.00 36.81 366 VAL A O 1
ATOM 2947 N N . SER A 1 367 ? -4.727 -7.867 -18.133 1.00 30.53 367 SER A N 1
ATOM 2948 C CA . SER A 1 367 ? -6.074 -8.134 -17.657 1.00 30.53 367 SER A CA 1
ATOM 2949 C C . SER A 1 367 ? -6.506 -9.440 -18.311 1.00 30.53 367 SER A C 1
ATOM 2951 O O . SER A 1 367 ? -6.838 -9.480 -19.497 1.00 30.53 367 SER A O 1
ATOM 2953 N N . ILE A 1 368 ? -6.406 -10.536 -17.571 1.00 25.41 368 ILE A N 1
ATOM 2954 C CA . ILE A 1 368 ? -7.027 -11.787 -17.971 1.00 25.41 368 ILE A CA 1
ATOM 2955 C C . ILE A 1 368 ? -8.511 -11.576 -17.693 1.00 25.41 368 ILE A C 1
ATOM 2957 O O . ILE A 1 368 ? -8.908 -11.328 -16.557 1.00 25.41 368 ILE A O 1
ATOM 2961 N N . TYR A 1 369 ? -9.263 -11.530 -18.788 1.00 25.36 369 TYR A N 1
ATOM 2962 C CA . TYR A 1 369 ? -10.715 -11.405 -18.843 1.00 25.36 369 TYR A CA 1
ATOM 2963 C C . TYR A 1 369 ? -11.455 -12.421 -17.978 1.00 25.36 369 TYR A C 1
ATOM 2965 O O . TYR A 1 369 ? -10.992 -13.585 -17.921 1.00 25.36 369 TYR A O 1
#